Protein AF-A0A1Y4D0U3-F1 (afdb_monomer_lite)

Secondary structure (DSSP, 8-state):
-PPP---TT--GGGS-HHHHHHHHHHHHHHS-HHHHHHTT-HHHHHHHHHHHHHHHHHHHHHHT-TTHHHHHHHHHHHHHHHHHHHHHHHHHTT-SSHHHHHHHHHHHHHHGGGTTGGGS-HHHHHHHHHHHHHHHTSHHHHHHHHHHT-HHHHHHHHHHHHHHHHHHHHHHHHHHHHHHS--HHHHHHHHHHHHHHHHHHHHHHHHHIIIII--HHHHHHHHHHHHHHHHHHHHHHHHHHHTTSSPPPP--S------SSS-----EEEEEEESSS--SS-TTEE-TT-EEEEEEESS-----TTSSS--EEEEEETT-PEEEPPGGGEE---SSEEEEEPPTTPPSEEEEEEEEE-GGGS-EEEE-SSPEEE-

Radius of gyration: 40.77 Å; chains: 1; bounding box: 91×60×102 Å

Foldseek 3Di:
DDQQAAPLVDDCVLPDLVLLLVLLVLLDVLCDLVNCVVVVNSVLSVQLVVLSVLSVVQSVVVVPPPCVVVLVVLLVQLVVLLVVLLVLLVVQCVDPDPLSNVLSVVLVVLCVVLVCLSVDPLVSSLVSLVVSLVVCPPPVNVSSCVSSVCPVSSVSSVVSSVVSVVVVVVVVVVVVVVVPGDHNVRSSVVSSVSVSVVRVVLRVVLVCCVPPVVDPVSNVSSVVSSVSSNVSSVVSVVVCCVVVSDPDPDDPPDDDDDDPDPPQWPKAWDAKAFPPPTDPVARLADEAQTKMKIFIDGQDWQADLVRPFGFWKWKAFPVGDIDTADSVQWADIHRTITIGTHHNPDDFAWIKIKTWGCGVNDTDIYTHPDIRTYD

Sequence (375 aa):
MVVEEINEGFGFSNARNGEHYDVNQAFLDIITKEFTDELGIGFLRNNYAAMFDVERACHLRSRSYDETPDVLAQDKKRDNAFLLISQTINAGQYSSNESKRNAALRLIRVLKPYKNAPRLSLMNNSSAISKFLQEMEEEQNAADLETLGLTTDLTELKEANEAFIQIYRARSNVEYSQYRSENMKSIRPKVDAAFRTLAKTINALYRVNFFIERDAEKEARMKEIIEDVNAKIYKLQKTLVQAGIISSPAKDDDSSASNTGEEEIQPQITRVFQVEGGDAENPNHIKRGALTQIDWLGEFTLVDKTGENPGDIILQNDQGYDEKISAEAISQRDENGCQFTMVNDLTEGNYTLRIETYDGGNPLVVQYLEPIYLD

pLDDT: mean 82.37, std 15.08, range [26.02, 95.38]

Structure (mmCIF, N/CA/C/O backbone):
data_AF-A0A1Y4D0U3-F1
#
_entry.id   AF-A0A1Y4D0U3-F1
#
loop_
_atom_site.group_PDB
_atom_site.id
_atom_site.type_symbol
_atom_site.label_atom_id
_atom_site.label_alt_id
_atom_site.label_comp_id
_atom_site.label_asym_id
_atom_site.label_entity_id
_atom_site.label_seq_id
_atom_site.pdbx_PDB_ins_code
_atom_site.Cartn_x
_atom_site.Cartn_y
_atom_site.Cartn_z
_atom_site.occupancy
_atom_site.B_iso_or_equiv
_atom_site.auth_seq_id
_atom_site.auth_comp_id
_atom_site.auth_asym_id
_atom_site.auth_atom_id
_atom_site.pdbx_PDB_model_num
ATOM 1 N N . MET A 1 1 ? 26.888 0.771 -28.848 1.00 45.38 1 MET A N 1
ATOM 2 C CA . MET A 1 1 ? 25.459 0.393 -28.804 1.00 45.38 1 MET A CA 1
ATOM 3 C C . MET A 1 1 ? 25.057 0.215 -27.356 1.00 45.38 1 MET A C 1
ATOM 5 O O . MET A 1 1 ? 25.582 -0.681 -26.703 1.00 45.38 1 MET A O 1
ATOM 9 N N . VAL A 1 2 ? 24.210 1.107 -26.849 1.00 52.88 2 VAL A N 1
ATOM 10 C CA . VAL A 1 2 ? 23.633 1.015 -25.502 1.00 52.88 2 VAL A CA 1
ATOM 11 C C . VAL A 1 2 ? 22.324 0.240 -25.629 1.00 52.88 2 VAL A C 1
ATOM 13 O O . VAL A 1 2 ? 21.515 0.561 -26.492 1.00 52.88 2 VAL A O 1
ATOM 16 N N . VAL A 1 3 ? 22.157 -0.812 -24.827 1.00 70.38 3 VAL A N 1
ATOM 17 C CA . VAL A 1 3 ? 20.910 -1.584 -24.756 1.00 70.38 3 VAL A CA 1
ATOM 18 C C . VAL A 1 3 ? 20.072 -0.965 -23.650 1.00 70.38 3 VAL A C 1
ATOM 20 O O . VAL A 1 3 ? 20.538 -0.852 -22.518 1.00 70.38 3 VAL A O 1
ATOM 23 N N . GLU A 1 4 ? 18.870 -0.527 -23.992 1.00 80.38 4 GLU A N 1
ATOM 24 C CA . GLU A 1 4 ? 17.933 0.048 -23.034 1.00 80.38 4 GLU A CA 1
ATOM 25 C C . GLU A 1 4 ? 17.328 -1.057 -22.159 1.00 80.38 4 GLU A C 1
ATOM 27 O O . GLU A 1 4 ? 16.899 -2.092 -22.663 1.00 80.38 4 GLU A O 1
ATOM 32 N N . GLU A 1 5 ? 17.347 -0.880 -20.839 1.00 87.88 5 GLU A N 1
ATOM 33 C CA . GLU A 1 5 ? 16.967 -1.912 -19.866 1.00 87.88 5 GLU A CA 1
ATOM 34 C C . GLU A 1 5 ? 16.065 -1.328 -18.781 1.00 87.88 5 GLU A C 1
ATOM 36 O O . GLU A 1 5 ? 16.167 -0.150 -18.432 1.00 87.88 5 GLU A O 1
ATOM 41 N N . ILE A 1 6 ? 15.204 -2.165 -18.198 1.00 90.44 6 ILE A N 1
ATOM 42 C CA . ILE A 1 6 ? 14.431 -1.793 -17.013 1.00 90.44 6 ILE A CA 1
ATOM 43 C C . ILE A 1 6 ? 15.409 -1.489 -15.882 1.00 90.44 6 ILE A C 1
ATOM 45 O O . ILE A 1 6 ? 16.262 -2.320 -15.554 1.00 90.44 6 ILE A O 1
ATOM 49 N N . ASN A 1 7 ? 15.228 -0.344 -15.224 1.00 85.25 7 ASN A N 1
ATOM 50 C CA . ASN A 1 7 ? 15.974 0.046 -14.033 1.00 85.25 7 ASN A CA 1
ATOM 51 C C . ASN A 1 7 ? 15.561 -0.791 -12.806 1.00 85.25 7 ASN A C 1
ATOM 53 O O . ASN A 1 7 ? 14.925 -0.330 -11.857 1.00 85.25 7 ASN A O 1
ATOM 57 N N . GLU A 1 8 ? 15.965 -2.056 -12.808 1.00 81.88 8 GLU A N 1
ATOM 58 C CA . GLU A 1 8 ? 15.756 -3.019 -11.724 1.00 81.88 8 GLU A CA 1
ATOM 59 C C . GLU A 1 8 ? 16.507 -2.658 -10.426 1.00 81.88 8 GLU A C 1
ATOM 61 O O . GLU A 1 8 ? 16.199 -3.192 -9.355 1.00 81.88 8 GLU A O 1
ATOM 66 N N . GLY A 1 9 ? 17.498 -1.762 -10.516 1.00 74.31 9 GLY A N 1
ATOM 67 C CA . GLY A 1 9 ? 18.323 -1.300 -9.399 1.00 74.31 9 GLY A CA 1
ATOM 68 C C . GLY A 1 9 ? 17.631 -0.279 -8.495 1.00 74.31 9 GLY A C 1
ATOM 69 O O . GLY A 1 9 ? 18.121 -0.007 -7.397 1.00 74.31 9 GLY A O 1
ATOM 70 N N . PHE A 1 10 ? 16.485 0.265 -8.914 1.00 79.75 10 PHE A N 1
ATOM 71 C CA . PHE A 1 10 ? 15.767 1.259 -8.130 1.00 79.75 10 PHE A CA 1
ATOM 72 C C . PHE A 1 10 ? 15.293 0.705 -6.769 1.00 79.75 10 PHE A C 1
ATOM 74 O O . PHE A 1 10 ? 14.764 -0.406 -6.630 1.00 79.75 10 PHE A O 1
ATOM 81 N N . GLY A 1 11 ? 15.515 1.496 -5.717 1.00 76.44 11 GLY A N 1
ATOM 82 C CA . GLY A 1 11 ? 15.152 1.157 -4.345 1.00 76.44 11 GLY A CA 1
ATOM 83 C C . GLY A 1 11 ? 13.747 1.634 -3.977 1.00 76.44 11 GLY A C 1
ATOM 84 O O . GLY A 1 11 ? 13.577 2.767 -3.536 1.00 76.44 11 GLY A O 1
ATOM 85 N N . PHE A 1 12 ? 12.749 0.750 -4.053 1.00 85.06 12 PHE A N 1
ATOM 86 C CA . PHE A 1 12 ? 11.359 1.055 -3.674 1.00 85.06 12 PHE A CA 1
ATOM 87 C C . PHE A 1 12 ? 11.113 1.139 -2.154 1.00 85.06 12 PHE A C 1
ATOM 89 O O . PHE A 1 12 ? 10.029 1.531 -1.716 1.00 85.06 12 PHE A O 1
ATOM 96 N N . SER A 1 13 ? 12.113 0.826 -1.320 1.00 76.62 13 SER A N 1
ATOM 97 C CA . SER A 1 13 ? 11.995 0.827 0.148 1.00 76.62 13 SER A CA 1
ATOM 98 C C . SER A 1 13 ? 11.618 2.190 0.730 1.00 76.62 13 SER A C 1
ATOM 100 O O . SER A 1 13 ? 10.955 2.258 1.763 1.00 76.62 13 SER A O 1
ATOM 102 N N . ASN A 1 14 ? 12.023 3.267 0.057 1.00 75.50 14 ASN A N 1
ATOM 103 C CA . ASN A 1 14 ? 11.796 4.640 0.500 1.00 75.50 14 ASN A CA 1
ATOM 104 C C . ASN A 1 14 ? 10.404 5.164 0.117 1.00 75.50 14 ASN A C 1
ATOM 106 O O . ASN A 1 14 ? 9.936 6.132 0.709 1.00 75.50 14 ASN A O 1
ATOM 110 N N . ALA A 1 15 ? 9.716 4.516 -0.829 1.00 83.75 15 ALA A N 1
ATOM 111 C CA . ALA A 1 15 ? 8.374 4.918 -1.223 1.00 83.75 15 ALA A CA 1
ATOM 112 C C . ALA A 1 15 ? 7.389 4.807 -0.053 1.00 83.75 15 ALA A C 1
ATOM 114 O O . ALA A 1 15 ? 7.444 3.869 0.757 1.00 83.75 15 ALA A O 1
ATOM 115 N N . ARG A 1 16 ? 6.453 5.752 0.045 1.00 84.12 16 ARG A N 1
ATOM 116 C CA . ARG A 1 16 ? 5.329 5.639 0.980 1.00 84.12 16 ARG A CA 1
ATOM 117 C C . ARG A 1 16 ? 4.435 4.478 0.552 1.00 84.12 16 ARG A C 1
ATOM 119 O O . ARG A 1 16 ? 4.428 4.074 -0.604 1.00 84.12 16 ARG A O 1
ATOM 126 N N . ASN A 1 17 ? 3.631 3.953 1.476 1.00 84.31 17 ASN A N 1
ATOM 127 C CA . ASN A 1 17 ? 2.770 2.797 1.190 1.00 84.31 17 ASN A CA 1
ATOM 128 C C . ASN A 1 17 ? 1.798 3.029 0.019 1.00 84.31 17 ASN A C 1
ATOM 130 O O . ASN A 1 17 ? 1.488 2.076 -0.679 1.00 84.31 17 ASN A O 1
ATOM 134 N N . GLY A 1 18 ? 1.312 4.261 -0.180 1.00 83.50 18 GLY A N 1
ATOM 135 C CA . GLY A 1 18 ? 0.472 4.604 -1.336 1.00 83.50 18 GLY A CA 1
ATOM 136 C C . GLY A 1 18 ? 1.263 4.634 -2.642 1.00 83.50 18 GLY A C 1
ATOM 137 O O . GLY A 1 18 ? 0.891 3.970 -3.594 1.00 83.50 18 GLY A O 1
ATOM 138 N N . GLU A 1 19 ? 2.412 5.309 -2.652 1.00 86.06 19 GLU A N 1
ATOM 139 C CA . GLU A 1 19 ? 3.285 5.411 -3.832 1.00 86.06 19 GLU A CA 1
ATOM 140 C C . GLU A 1 19 ? 3.810 4.038 -4.284 1.00 86.06 19 GLU A C 1
ATOM 142 O O . GLU A 1 19 ? 3.877 3.752 -5.476 1.00 86.06 19 GLU A O 1
ATOM 147 N N . HIS A 1 20 ? 4.143 3.170 -3.324 1.00 90.88 20 HIS A N 1
ATOM 148 C CA . HIS A 1 20 ? 4.538 1.789 -3.585 1.00 90.88 20 HIS A CA 1
ATOM 149 C C . HIS A 1 20 ? 3.387 0.963 -4.174 1.00 90.88 20 HIS A C 1
ATOM 151 O O . HIS A 1 20 ? 3.588 0.196 -5.111 1.00 90.88 20 HIS A O 1
ATOM 157 N N . TYR A 1 21 ? 2.175 1.135 -3.648 1.00 89.75 21 TYR A N 1
ATOM 158 C CA . TYR A 1 21 ? 0.995 0.458 -4.170 1.00 89.75 21 TYR A CA 1
ATOM 159 C C . TYR A 1 21 ? 0.689 0.898 -5.612 1.00 89.75 21 TYR A C 1
ATOM 161 O O . TYR A 1 21 ? 0.541 0.057 -6.499 1.00 89.75 21 TYR A O 1
ATOM 169 N N . ASP A 1 22 ? 0.672 2.209 -5.861 1.00 88.75 22 ASP A N 1
ATOM 170 C CA . ASP A 1 22 ? 0.326 2.789 -7.161 1.00 88.75 22 ASP A CA 1
ATOM 171 C C . ASP A 1 22 ? 1.337 2.408 -8.254 1.00 88.75 22 ASP A C 1
ATOM 173 O O . ASP A 1 22 ? 0.945 2.078 -9.375 1.00 88.75 22 ASP A O 1
ATOM 177 N N . VAL A 1 23 ? 2.642 2.409 -7.943 1.00 92.88 23 VAL A N 1
ATOM 178 C CA . VAL A 1 23 ? 3.674 2.048 -8.930 1.00 92.88 23 VAL A CA 1
ATOM 179 C C . VAL A 1 23 ? 3.609 0.565 -9.309 1.00 92.88 23 VAL A C 1
ATOM 181 O O . VAL A 1 23 ? 3.713 0.230 -10.485 1.00 92.88 23 VAL A O 1
ATOM 184 N N . ASN A 1 24 ? 3.382 -0.326 -8.337 1.00 93.50 24 ASN A N 1
ATOM 185 C CA . ASN A 1 24 ? 3.312 -1.766 -8.586 1.00 93.50 24 ASN A CA 1
ATOM 186 C C . ASN A 1 24 ? 2.026 -2.152 -9.335 1.00 93.50 24 ASN A C 1
ATOM 188 O O . ASN A 1 24 ? 2.053 -3.042 -10.185 1.00 93.50 24 ASN A O 1
ATOM 192 N N . GLN A 1 25 ? 0.917 -1.445 -9.089 1.00 93.25 25 GLN A N 1
ATOM 193 C CA . GLN A 1 25 ? -0.284 -1.565 -9.918 1.00 93.25 25 GLN A CA 1
ATOM 194 C C . GLN A 1 25 ? 0.031 -1.191 -11.373 1.00 93.25 25 GLN A C 1
ATOM 196 O O . GLN A 1 25 ? -0.245 -1.980 -12.273 1.00 93.25 25 GLN A O 1
ATOM 201 N N . ALA A 1 26 ? 0.690 -0.048 -11.596 1.00 92.88 26 ALA A N 1
ATOM 202 C CA . ALA A 1 26 ? 1.060 0.391 -12.938 1.00 92.88 26 ALA A CA 1
ATOM 203 C C . ALA A 1 26 ? 1.992 -0.604 -13.655 1.00 92.88 26 ALA A C 1
ATOM 205 O O . ALA A 1 26 ? 1.811 -0.852 -14.843 1.00 92.88 26 ALA A O 1
ATOM 206 N N . PHE A 1 27 ? 2.953 -1.217 -12.954 1.00 95.19 27 PHE A N 1
ATOM 207 C CA . PHE A 1 27 ? 3.815 -2.247 -13.546 1.00 95.19 27 PHE A CA 1
ATOM 208 C C . PHE A 1 27 ? 3.038 -3.479 -14.013 1.00 95.19 27 PHE A C 1
ATOM 210 O O . PHE A 1 27 ? 3.340 -4.012 -15.076 1.00 95.19 27 PHE A O 1
ATOM 217 N N . LEU A 1 28 ? 2.044 -3.939 -13.249 1.00 93.50 28 LEU A N 1
ATOM 218 C CA . LEU A 1 28 ? 1.202 -5.070 -13.654 1.00 93.50 28 LEU A CA 1
ATOM 219 C C . LEU A 1 28 ? 0.270 -4.737 -14.822 1.00 93.50 28 LEU A C 1
ATOM 221 O O . LEU A 1 28 ? -0.098 -5.651 -15.565 1.00 93.50 28 LEU A O 1
ATOM 225 N N . ASP A 1 29 ? -0.109 -3.468 -14.967 1.00 93.25 29 ASP A N 1
ATOM 226 C CA . ASP A 1 29 ? -0.916 -2.990 -16.089 1.00 93.25 29 ASP A CA 1
ATOM 227 C C . ASP A 1 29 ? -0.081 -2.902 -17.380 1.00 93.25 29 ASP A C 1
ATOM 229 O O . ASP A 1 29 ? -0.573 -3.278 -18.441 1.00 93.25 29 ASP A O 1
ATOM 233 N N . ILE A 1 30 ? 1.189 -2.483 -17.284 1.00 94.94 30 ILE A N 1
ATOM 234 C CA . ILE A 1 30 ? 2.137 -2.431 -18.414 1.00 94.94 30 ILE A CA 1
ATOM 235 C C . ILE A 1 30 ? 2.601 -3.839 -18.813 1.00 94.94 30 ILE A C 1
ATOM 237 O O . ILE A 1 30 ? 2.524 -4.237 -19.973 1.00 94.94 30 ILE A O 1
ATOM 241 N N . ILE A 1 31 ? 3.083 -4.625 -17.846 1.00 93.88 31 ILE A N 1
ATOM 242 C CA . ILE A 1 31 ? 3.563 -5.987 -18.083 1.00 93.88 31 ILE A CA 1
ATOM 243 C C . ILE A 1 31 ? 2.341 -6.904 -18.093 1.00 93.88 31 ILE A C 1
ATOM 245 O O . ILE A 1 31 ? 1.951 -7.447 -17.059 1.00 93.88 31 ILE A O 1
ATOM 249 N N . THR A 1 32 ? 1.700 -7.056 -19.250 1.00 93.62 32 THR A N 1
ATOM 250 C CA . THR A 1 32 ? 0.465 -7.841 -19.413 1.00 93.62 32 THR A CA 1
ATOM 251 C C . THR A 1 32 ? 0.708 -9.352 -19.327 1.00 93.62 32 THR A C 1
ATOM 253 O O . THR A 1 32 ? 1.844 -9.823 -19.425 1.00 93.62 32 THR A O 1
ATOM 256 N N . LYS A 1 33 ? -0.355 -10.142 -19.097 1.00 90.50 33 LYS A N 1
ATOM 257 C CA . LYS A 1 33 ? -0.232 -11.613 -19.040 1.00 90.50 33 LYS A CA 1
ATOM 258 C C . LYS A 1 33 ? 0.177 -12.157 -20.397 1.00 90.50 33 LYS A C 1
ATOM 260 O O . LYS A 1 33 ? 1.125 -12.928 -20.480 1.00 90.50 33 LYS A O 1
ATOM 265 N N . GLU A 1 34 ? -0.493 -11.660 -21.426 1.00 91.75 34 GLU A N 1
ATOM 266 C CA . GLU A 1 34 ? -0.322 -12.005 -22.827 1.00 91.75 34 GLU A CA 1
ATOM 267 C C . GLU A 1 34 ? 1.144 -11.838 -23.240 1.00 91.75 34 GLU A C 1
ATOM 269 O O . GLU A 1 34 ? 1.761 -12.788 -23.710 1.00 91.75 34 GLU A O 1
ATOM 274 N N . PHE A 1 35 ? 1.745 -10.680 -22.942 1.00 92.81 35 PHE A N 1
ATOM 275 C CA . PHE A 1 35 ? 3.165 -10.436 -23.201 1.00 92.81 35 PHE A CA 1
ATOM 276 C C . PHE A 1 35 ? 4.078 -11.452 -22.502 1.00 92.81 35 PHE A C 1
ATOM 278 O O . PHE A 1 35 ? 4.985 -12.016 -23.112 1.00 92.81 35 PHE A O 1
ATOM 285 N N . THR A 1 36 ? 3.850 -11.713 -21.213 1.00 92.12 36 THR A N 1
ATOM 286 C CA . THR A 1 36 ? 4.716 -12.630 -20.459 1.00 92.12 36 THR A CA 1
ATOM 287 C C . THR A 1 36 ? 4.535 -14.094 -20.841 1.00 92.12 36 THR A C 1
ATOM 289 O O . THR A 1 36 ? 5.484 -14.870 -20.721 1.00 92.12 36 THR A O 1
ATOM 292 N N . ASP A 1 37 ? 3.348 -14.479 -21.305 1.00 91.00 37 ASP A N 1
ATOM 293 C CA . ASP A 1 37 ? 3.060 -15.828 -21.783 1.00 91.00 37 ASP A CA 1
ATOM 294 C C . ASP A 1 37 ? 3.744 -16.086 -23.132 1.00 91.00 37 ASP A C 1
ATOM 296 O O . ASP A 1 37 ? 4.348 -17.144 -23.309 1.00 91.00 37 ASP A O 1
ATOM 300 N N . GLU A 1 38 ? 3.751 -15.103 -24.037 1.00 90.56 38 GLU A N 1
ATOM 301 C CA . GLU A 1 38 ? 4.485 -15.177 -25.309 1.00 90.56 38 GLU A CA 1
ATOM 302 C C . GLU A 1 38 ? 5.997 -15.360 -25.116 1.00 90.56 38 GLU A C 1
ATOM 304 O O . GLU A 1 38 ? 6.644 -16.087 -25.868 1.00 90.56 38 GLU A O 1
ATOM 309 N N . LEU A 1 39 ? 6.555 -14.752 -24.069 1.00 89.44 39 LEU A N 1
ATOM 310 C CA . LEU A 1 39 ? 7.962 -14.891 -23.688 1.00 89.44 39 LEU A CA 1
ATOM 311 C C . LEU A 1 39 ? 8.258 -16.150 -22.853 1.00 89.44 39 LEU A C 1
ATOM 313 O O . LEU A 1 39 ? 9.407 -16.389 -22.480 1.00 89.44 39 LEU A O 1
ATOM 317 N N . GLY A 1 40 ? 7.240 -16.946 -22.508 1.00 90.12 40 GLY A N 1
ATOM 318 C CA . GLY A 1 40 ? 7.390 -18.147 -21.680 1.00 90.12 40 GLY A CA 1
ATOM 319 C C . GLY A 1 40 ? 7.690 -17.874 -20.198 1.00 90.12 40 GLY A C 1
ATOM 320 O O . GLY A 1 40 ? 8.119 -18.778 -19.479 1.00 90.12 40 GLY A O 1
ATOM 321 N N . ILE A 1 41 ? 7.457 -16.649 -19.715 1.00 93.25 41 ILE A N 1
ATOM 322 C CA . ILE A 1 41 ? 7.759 -16.200 -18.342 1.00 93.25 41 ILE A CA 1
ATOM 323 C C . ILE A 1 41 ? 6.513 -15.842 -17.520 1.00 93.25 41 ILE A C 1
ATOM 325 O O . ILE A 1 41 ? 6.631 -15.278 -16.430 1.00 93.25 41 ILE A O 1
ATOM 329 N N . GLY A 1 42 ? 5.313 -16.202 -17.984 1.00 84.31 42 GLY A N 1
ATOM 330 C CA . GLY A 1 42 ? 4.042 -15.895 -17.313 1.00 84.31 42 GLY A CA 1
ATOM 331 C C . GLY A 1 42 ? 3.968 -16.328 -15.843 1.00 84.31 42 GLY A C 1
ATOM 332 O O . GLY A 1 42 ? 3.342 -15.662 -15.015 1.00 84.31 42 GLY A O 1
ATOM 333 N N . PHE A 1 43 ? 4.681 -17.392 -15.458 1.00 84.31 43 PHE A N 1
ATOM 334 C CA . PHE A 1 43 ? 4.772 -17.827 -14.060 1.00 84.31 43 PHE A CA 1
ATOM 335 C C . PHE A 1 43 ? 5.413 -16.772 -13.136 1.00 84.31 43 PHE A C 1
ATOM 337 O O . PHE A 1 43 ? 4.987 -16.640 -11.987 1.00 84.31 43 PHE A O 1
ATOM 344 N N . LEU A 1 44 ? 6.386 -15.989 -13.624 1.00 88.19 44 LEU A N 1
ATOM 345 C CA . LEU A 1 44 ? 7.028 -14.918 -12.853 1.00 88.19 44 LEU A CA 1
ATOM 346 C C . LEU A 1 44 ? 6.055 -13.768 -12.601 1.00 88.19 44 LEU A C 1
ATOM 348 O O . LEU A 1 44 ? 5.936 -13.299 -11.468 1.00 88.19 44 LEU A O 1
ATOM 352 N N . ARG A 1 45 ? 5.301 -13.369 -13.631 1.00 92.88 45 ARG A N 1
ATOM 353 C CA . ARG A 1 45 ? 4.253 -12.351 -13.510 1.00 92.88 45 ARG A CA 1
ATOM 354 C C . ARG A 1 45 ? 3.148 -12.794 -12.558 1.00 92.88 45 ARG A C 1
ATOM 356 O O . ARG A 1 45 ? 2.710 -12.006 -11.728 1.00 92.88 45 ARG A O 1
ATOM 363 N N . ASN A 1 46 ? 2.708 -14.050 -12.647 1.00 84.81 46 ASN A N 1
ATOM 364 C CA . ASN A 1 46 ? 1.671 -14.588 -11.765 1.00 84.81 46 ASN A CA 1
ATOM 365 C C . ASN A 1 46 ? 2.123 -14.612 -10.300 1.00 84.81 46 ASN A C 1
ATOM 367 O O . ASN A 1 46 ? 1.349 -14.245 -9.419 1.00 84.81 46 ASN A O 1
ATOM 371 N N . ASN A 1 47 ? 3.379 -14.985 -10.037 1.00 85.88 47 ASN A N 1
ATOM 372 C CA . ASN A 1 47 ? 3.951 -14.910 -8.695 1.00 85.88 47 ASN A CA 1
ATOM 373 C C . ASN A 1 47 ? 4.008 -13.459 -8.183 1.00 85.88 47 ASN A C 1
ATOM 375 O O . ASN A 1 47 ? 3.585 -13.180 -7.063 1.00 85.88 47 ASN A O 1
ATOM 379 N N . TYR A 1 48 ? 4.475 -12.523 -9.014 1.00 92.75 48 TYR A N 1
ATOM 380 C CA . TYR A 1 48 ? 4.509 -11.100 -8.675 1.00 92.75 48 TYR A CA 1
ATOM 381 C C . TYR A 1 48 ? 3.110 -10.536 -8.375 1.00 92.75 48 TYR A C 1
ATOM 383 O O . TYR A 1 48 ? 2.909 -9.931 -7.322 1.00 92.75 48 TYR A O 1
ATOM 391 N N . ALA A 1 49 ? 2.125 -10.821 -9.230 1.00 88.62 49 ALA A N 1
ATOM 392 C CA . ALA A 1 49 ? 0.735 -10.420 -9.031 1.00 88.62 49 ALA A CA 1
ATOM 393 C C . ALA A 1 49 ? 0.148 -10.988 -7.729 1.00 88.62 49 ALA A C 1
ATOM 395 O O . ALA A 1 49 ? -0.471 -10.250 -6.970 1.00 88.62 49 ALA A O 1
ATOM 396 N N . ALA A 1 50 ? 0.412 -12.261 -7.414 1.00 81.81 50 ALA A N 1
ATOM 397 C CA . ALA A 1 50 ? -0.055 -12.878 -6.174 1.00 81.81 50 ALA A CA 1
ATOM 398 C C . ALA A 1 50 ? 0.517 -12.190 -4.922 1.00 81.81 50 ALA A C 1
ATOM 400 O O . ALA A 1 50 ? -0.204 -11.982 -3.947 1.00 81.81 50 ALA A O 1
ATOM 401 N N . MET A 1 51 ? 1.797 -11.802 -4.938 1.00 86.62 51 MET A N 1
ATOM 402 C CA . MET A 1 51 ? 2.398 -11.042 -3.834 1.00 86.62 51 MET A CA 1
ATOM 403 C C . MET A 1 51 ? 1.795 -9.635 -3.727 1.00 86.62 51 MET A C 1
ATOM 405 O O . MET A 1 51 ? 1.521 -9.165 -2.620 1.00 86.62 51 MET A O 1
ATOM 409 N N . PHE A 1 52 ? 1.545 -8.980 -4.862 1.00 91.38 52 PHE A N 1
ATOM 410 C CA . PHE A 1 52 ? 0.923 -7.659 -4.894 1.00 91.38 52 PHE A CA 1
ATOM 411 C C . PHE A 1 52 ? -0.546 -7.678 -4.440 1.00 91.38 52 PHE A C 1
ATOM 413 O O . PHE A 1 52 ? -0.997 -6.741 -3.787 1.00 91.38 52 PHE A O 1
ATOM 420 N N . ASP A 1 53 ? -1.295 -8.750 -4.698 1.00 85.06 53 ASP A N 1
ATOM 421 C CA . ASP A 1 53 ? -2.664 -8.911 -4.192 1.00 85.06 53 ASP A CA 1
ATOM 422 C C . ASP A 1 53 ? -2.702 -8.996 -2.659 1.00 85.06 53 ASP A C 1
ATOM 424 O O . ASP A 1 53 ? -3.586 -8.418 -2.016 1.00 85.06 53 ASP A O 1
ATOM 428 N N . VAL A 1 54 ? -1.704 -9.648 -2.052 1.00 82.75 54 VAL A N 1
ATOM 429 C CA . VAL A 1 54 ? -1.534 -9.638 -0.592 1.00 82.75 54 VAL A CA 1
ATOM 430 C C . VAL A 1 54 ? -1.210 -8.224 -0.104 1.00 82.75 54 VAL A C 1
ATOM 432 O O . VAL A 1 54 ? -1.820 -7.761 0.859 1.00 82.75 54 VAL A O 1
ATOM 435 N N . GLU A 1 55 ? -0.315 -7.500 -0.784 1.00 87.50 55 GLU A N 1
ATOM 436 C CA . GLU A 1 55 ? -0.019 -6.101 -0.453 1.00 87.50 55 GLU A CA 1
ATOM 437 C C . GLU A 1 55 ? -1.260 -5.206 -0.557 1.00 87.50 55 GLU A C 1
ATOM 439 O O . GLU A 1 55 ? -1.527 -4.424 0.354 1.00 87.50 55 GLU A O 1
ATOM 444 N N . ARG A 1 56 ? -2.062 -5.354 -1.614 1.00 85.19 56 ARG A N 1
ATOM 445 C CA . ARG A 1 56 ? -3.327 -4.636 -1.815 1.00 85.19 56 ARG A CA 1
ATOM 446 C C . ARG A 1 56 ? -4.275 -4.844 -0.643 1.00 85.19 56 ARG A C 1
ATOM 448 O O . ARG A 1 56 ? -4.828 -3.877 -0.118 1.00 85.19 56 ARG A O 1
ATOM 455 N N . ALA A 1 57 ? -4.438 -6.091 -0.203 1.00 80.00 57 ALA A N 1
ATOM 456 C CA . ALA A 1 57 ? -5.257 -6.408 0.960 1.00 80.00 57 ALA A CA 1
ATOM 457 C C . ALA A 1 57 ? -4.713 -5.730 2.232 1.00 80.00 57 ALA A C 1
ATOM 459 O O . ALA A 1 57 ? -5.485 -5.141 2.992 1.00 80.00 57 ALA A O 1
ATOM 460 N N . CYS A 1 58 ? -3.391 -5.738 2.442 1.00 80.06 58 CYS A N 1
ATOM 461 C CA . CYS A 1 58 ? -2.745 -5.034 3.555 1.00 80.06 58 CYS A CA 1
ATOM 462 C C . CYS A 1 58 ? -2.940 -3.506 3.477 1.00 80.06 58 CYS A C 1
ATOM 464 O O . CYS A 1 58 ? -3.216 -2.871 4.499 1.00 80.06 58 CYS A O 1
ATOM 466 N N . HIS A 1 59 ? -2.822 -2.917 2.284 1.00 80.56 59 HIS A N 1
ATOM 467 C CA . HIS A 1 59 ? -2.964 -1.483 2.045 1.00 80.56 59 HIS A CA 1
ATOM 468 C C . HIS A 1 59 ? -4.388 -1.006 2.360 1.00 80.56 59 HIS A C 1
ATOM 470 O O . HIS A 1 59 ? -4.567 -0.063 3.134 1.00 80.56 59 HIS A O 1
ATOM 476 N N . LEU A 1 60 ? -5.404 -1.710 1.849 1.00 71.88 60 LEU A N 1
ATOM 477 C CA . LEU A 1 60 ? -6.817 -1.404 2.096 1.00 71.88 60 LEU A CA 1
ATOM 478 C C . LEU A 1 60 ? -7.195 -1.585 3.572 1.00 71.88 60 LEU A C 1
ATOM 480 O O . LEU A 1 60 ? -7.894 -0.745 4.136 1.00 71.88 60 LEU A O 1
ATOM 484 N N . ARG A 1 61 ? -6.663 -2.622 4.230 1.00 66.00 61 ARG A N 1
ATOM 485 C CA . ARG A 1 61 ? -6.880 -2.871 5.664 1.00 66.00 61 ARG A CA 1
ATOM 486 C C . ARG A 1 61 ? -6.341 -1.754 6.562 1.00 66.00 61 ARG A C 1
ATOM 488 O O . ARG A 1 61 ? -6.912 -1.490 7.615 1.00 66.00 61 ARG A O 1
ATOM 495 N N . SER A 1 62 ? -5.252 -1.092 6.163 1.00 58.97 62 SER A N 1
ATOM 496 C CA . SER A 1 62 ? -4.698 0.048 6.909 1.00 58.97 62 SER A CA 1
ATOM 497 C C . SER A 1 62 ? -5.602 1.286 6.870 1.00 58.97 62 SER A C 1
ATOM 499 O O . SER A 1 62 ? -5.581 2.081 7.805 1.00 58.97 62 SER A O 1
ATOM 501 N N . ARG A 1 63 ? -6.436 1.421 5.827 1.00 52.94 63 ARG A N 1
ATOM 502 C CA . ARG A 1 63 ? -7.400 2.522 5.679 1.00 52.94 63 ARG A CA 1
ATOM 503 C C . ARG A 1 63 ? -8.704 2.300 6.447 1.00 52.94 63 ARG A C 1
ATOM 505 O O . ARG A 1 63 ? -9.372 3.272 6.763 1.00 52.94 63 ARG A O 1
ATOM 512 N N . SER A 1 64 ? -9.064 1.057 6.770 1.00 47.94 64 SER A N 1
ATOM 513 C CA . SER A 1 64 ? -10.300 0.730 7.499 1.00 47.94 64 SER A CA 1
ATOM 514 C C . SER A 1 64 ? -10.159 0.766 9.029 1.00 47.94 64 SER A C 1
ATOM 516 O O . SER A 1 64 ? -11.089 0.392 9.729 1.00 47.94 64 SER A O 1
ATOM 518 N N . TYR A 1 65 ? -9.011 1.181 9.578 1.00 50.66 65 TYR A N 1
ATOM 519 C CA . TYR A 1 65 ? -8.764 1.156 11.031 1.00 50.66 65 TYR A CA 1
ATOM 520 C C . TYR A 1 65 ? -9.407 2.331 11.806 1.00 50.66 65 TYR A C 1
ATOM 522 O O . TYR A 1 65 ? -9.220 2.463 13.017 1.00 50.66 65 TYR A O 1
ATOM 530 N N . ASP A 1 66 ? -10.230 3.142 11.137 1.00 47.59 66 ASP A N 1
ATOM 531 C CA . ASP A 1 66 ? -11.022 4.227 11.732 1.00 47.59 66 ASP A CA 1
ATOM 532 C C . ASP A 1 66 ? -12.314 3.740 12.435 1.00 47.59 66 ASP A C 1
ATOM 534 O O . ASP A 1 66 ? -13.236 4.518 12.641 1.00 47.59 66 ASP A O 1
ATOM 538 N N . GLU A 1 67 ? -12.390 2.478 12.879 1.00 51.94 67 GLU A N 1
ATOM 539 C CA . GLU A 1 67 ? -13.514 1.928 13.677 1.00 51.94 67 GLU A CA 1
ATOM 540 C C . GLU A 1 67 ? -13.375 2.178 15.201 1.00 51.94 67 GLU A C 1
ATOM 542 O O . GLU A 1 67 ? -14.173 1.718 16.021 1.00 51.94 67 GLU A O 1
ATOM 547 N N . THR A 1 68 ? -12.362 2.943 15.624 1.00 59.06 68 THR A N 1
ATOM 548 C CA . THR A 1 68 ? -12.204 3.375 17.030 1.00 59.06 68 THR A CA 1
ATOM 549 C C . THR A 1 68 ? -13.399 4.191 17.579 1.00 59.06 68 THR A C 1
ATOM 551 O O . THR A 1 68 ? -13.725 4.016 18.759 1.00 59.06 68 THR A O 1
ATOM 554 N N . PRO A 1 69 ? -14.095 5.042 16.791 1.00 62.91 69 PRO A N 1
ATOM 555 C CA . PRO A 1 69 ? -15.269 5.782 17.255 1.00 62.91 69 PRO A CA 1
ATOM 556 C C . PRO A 1 69 ? -16.448 4.878 17.635 1.00 62.91 69 PRO A C 1
ATOM 558 O O . PRO A 1 69 ? -17.131 5.169 18.616 1.00 62.91 69 PRO A O 1
ATOM 561 N N . ASP A 1 70 ? -16.661 3.769 16.922 1.00 71.88 70 ASP A N 1
ATOM 562 C CA . ASP A 1 70 ? -17.858 2.934 17.086 1.00 71.88 70 ASP A CA 1
ATOM 563 C C . ASP A 1 70 ? -17.839 2.143 18.397 1.00 71.88 70 ASP A C 1
ATOM 565 O O . ASP A 1 70 ? -18.849 2.061 19.101 1.00 71.88 70 ASP A O 1
ATOM 569 N N . VAL A 1 71 ? -16.668 1.632 18.795 1.00 77.12 71 VAL A N 1
ATOM 570 C CA . VAL A 1 71 ? -16.488 0.958 20.094 1.00 77.12 71 VAL A CA 1
ATOM 571 C C . VAL A 1 71 ? -16.749 1.927 21.248 1.00 77.12 71 VAL A C 1
ATOM 573 O O . VAL A 1 71 ? -17.430 1.571 22.209 1.00 77.12 71 VAL A O 1
ATOM 576 N N . LEU A 1 72 ? -16.229 3.155 21.151 1.00 80.69 72 LEU A N 1
ATOM 577 C CA . LEU A 1 72 ? -16.408 4.186 22.176 1.00 80.69 72 LEU A CA 1
ATOM 578 C C . LEU A 1 72 ? -17.856 4.691 22.232 1.00 80.69 72 LEU A C 1
ATOM 580 O O . LEU A 1 72 ? -18.377 4.952 23.316 1.00 80.69 72 LEU A O 1
ATOM 584 N N . ALA A 1 73 ? -18.526 4.806 21.084 1.00 84.81 73 ALA A N 1
ATOM 585 C CA . ALA A 1 73 ? -19.934 5.178 21.021 1.00 84.81 73 ALA A CA 1
ATOM 586 C C . ALA A 1 73 ? -20.813 4.127 21.713 1.00 84.81 73 ALA A C 1
ATOM 588 O O . ALA A 1 73 ? -21.701 4.482 22.494 1.00 84.81 73 ALA A O 1
ATOM 589 N N . GLN A 1 74 ? -20.529 2.842 21.485 1.00 83.69 74 GLN A N 1
ATOM 590 C CA . GLN A 1 74 ? -21.311 1.760 22.072 1.00 83.69 74 GLN A CA 1
ATOM 591 C C . GLN A 1 74 ? -21.013 1.518 23.552 1.00 83.69 74 GLN A C 1
ATOM 593 O O . GLN A 1 74 ? -21.933 1.239 24.322 1.00 83.69 74 GLN A O 1
ATOM 598 N N . ASP A 1 75 ? -19.768 1.732 23.975 1.00 86.81 75 ASP A N 1
ATOM 599 C CA . ASP A 1 75 ? -19.400 1.814 25.390 1.00 86.81 75 ASP A CA 1
ATOM 600 C C . ASP A 1 75 ? -20.190 2.920 26.104 1.00 86.81 75 ASP A C 1
ATOM 602 O O . ASP A 1 75 ? -20.861 2.675 27.106 1.00 86.81 75 ASP A O 1
ATOM 606 N N . LYS A 1 76 ? -20.227 4.121 25.514 1.00 89.31 76 LYS A N 1
ATOM 607 C CA . LYS A 1 76 ? -20.980 5.257 26.055 1.00 89.31 76 LYS A CA 1
ATOM 608 C C . LYS A 1 76 ? -22.483 4.983 26.128 1.00 89.31 76 LYS A C 1
ATOM 610 O O . LYS A 1 76 ? -23.121 5.364 27.109 1.00 89.31 76 LYS A O 1
ATOM 615 N N . LYS A 1 77 ? -23.068 4.336 25.112 1.00 89.94 77 LYS A N 1
ATOM 616 C CA . LYS A 1 77 ? -24.490 3.953 25.116 1.00 89.94 77 LYS A CA 1
ATOM 617 C C . LYS A 1 77 ? -24.797 3.011 26.282 1.00 89.94 77 LYS A C 1
ATOM 619 O O . LYS A 1 77 ? -25.756 3.244 27.016 1.00 89.94 77 LYS A O 1
ATOM 624 N N . ARG A 1 78 ? -23.954 1.998 26.485 1.00 92.94 78 ARG A N 1
ATOM 625 C CA . ARG A 1 78 ? -24.069 1.056 27.601 1.00 92.94 78 ARG A CA 1
ATOM 626 C C . ARG A 1 78 ? -23.932 1.749 28.957 1.00 92.94 78 ARG A C 1
ATOM 628 O O . ARG A 1 78 ? -24.764 1.533 29.836 1.00 92.94 78 ARG A O 1
ATOM 635 N N . ASP A 1 79 ? -22.913 2.583 29.126 1.00 91.88 79 ASP A N 1
ATOM 636 C CA . ASP A 1 79 ? -22.668 3.281 30.389 1.00 91.88 79 ASP A CA 1
ATOM 637 C C . ASP A 1 79 ? -23.822 4.220 30.747 1.00 91.88 79 ASP A C 1
ATOM 639 O O . ASP A 1 79 ? -24.243 4.268 31.902 1.00 91.88 79 ASP A O 1
ATOM 643 N N . ASN A 1 80 ? -24.395 4.908 29.756 1.00 92.38 80 ASN A N 1
ATOM 644 C CA . ASN A 1 80 ? -25.579 5.740 29.949 1.00 92.38 80 ASN A CA 1
ATOM 645 C C . ASN A 1 80 ? -26.802 4.919 30.386 1.00 92.38 80 ASN A C 1
ATOM 647 O O . ASN A 1 80 ? -27.497 5.335 31.312 1.00 92.38 80 ASN A O 1
ATOM 651 N N . ALA A 1 81 ? -27.042 3.754 29.775 1.00 92.94 81 ALA A N 1
ATOM 652 C CA . ALA A 1 81 ? -28.141 2.867 30.163 1.00 92.94 81 ALA A CA 1
ATOM 653 C C . ALA A 1 81 ? -27.973 2.354 31.607 1.00 92.94 81 ALA A C 1
ATOM 655 O O . ALA A 1 81 ? -28.903 2.410 32.413 1.00 92.94 81 ALA A O 1
ATOM 656 N N . PHE A 1 82 ? -26.757 1.946 31.986 1.00 94.62 82 PHE A N 1
ATOM 657 C CA . PHE A 1 82 ? -26.467 1.526 33.359 1.00 94.62 82 PHE A CA 1
ATOM 658 C C . PHE A 1 82 ? -26.616 2.677 34.366 1.00 94.62 82 PHE A C 1
ATOM 660 O O . PHE A 1 82 ? -27.137 2.488 35.472 1.00 94.62 82 PHE A O 1
ATOM 667 N N . LEU A 1 83 ? -26.177 3.885 33.996 1.00 93.81 83 LEU A N 1
ATOM 668 C CA . LEU A 1 83 ? -26.323 5.083 34.821 1.00 93.81 83 LEU A CA 1
ATOM 669 C C . LEU A 1 83 ? -27.790 5.458 35.029 1.00 93.81 83 LEU A C 1
ATOM 671 O O . LEU A 1 83 ? -28.144 5.803 36.156 1.00 93.81 83 LEU A O 1
ATOM 675 N N . LEU A 1 84 ? -28.631 5.356 33.997 1.00 93.75 84 LEU A N 1
ATOM 676 C CA . LEU A 1 84 ? -30.070 5.602 34.094 1.00 93.75 84 LEU A CA 1
ATOM 677 C C . LEU A 1 84 ? -30.708 4.681 35.140 1.00 93.75 84 LEU A C 1
ATOM 679 O O . LEU A 1 84 ? -31.268 5.168 36.122 1.00 93.75 84 LEU A O 1
ATOM 683 N N . ILE A 1 85 ? -30.529 3.364 34.997 1.00 93.75 85 ILE A N 1
ATOM 684 C CA . ILE A 1 85 ? -31.060 2.366 35.942 1.00 93.75 85 ILE A CA 1
ATOM 685 C C . ILE A 1 85 ? -30.552 2.642 37.359 1.00 93.75 85 ILE A C 1
ATOM 687 O O . ILE A 1 85 ? -31.323 2.682 38.323 1.00 93.75 85 ILE A O 1
ATOM 691 N N . SER A 1 86 ? -29.247 2.891 37.490 1.00 93.56 86 SER A N 1
ATOM 692 C CA . SER A 1 86 ? -28.626 3.190 38.777 1.00 93.56 86 SER A CA 1
ATOM 693 C C . SER A 1 86 ? -29.250 4.418 39.437 1.00 93.56 86 SER A C 1
ATOM 695 O O . SER A 1 86 ? -29.537 4.402 40.636 1.00 93.56 86 SER A O 1
ATOM 697 N N . GLN A 1 87 ? -29.454 5.498 38.685 1.00 94.06 87 GLN A N 1
ATOM 698 C CA . GLN A 1 87 ? -30.035 6.733 39.203 1.00 94.06 87 GLN A CA 1
ATOM 699 C C . GLN A 1 87 ? -31.508 6.559 39.568 1.00 94.06 87 GLN A C 1
ATOM 701 O O . GLN A 1 87 ? -31.907 7.024 40.634 1.00 94.06 87 GLN A O 1
ATOM 706 N N . THR A 1 88 ? -32.285 5.830 38.768 1.00 93.56 88 THR A N 1
ATOM 707 C CA . THR A 1 88 ? -33.694 5.534 39.054 1.00 93.56 88 THR A CA 1
ATOM 708 C C . THR A 1 88 ? -33.855 4.748 40.356 1.00 93.56 88 THR A C 1
ATOM 710 O O . THR A 1 88 ? -34.656 5.132 41.210 1.00 93.56 88 THR A O 1
ATOM 713 N N . ILE A 1 89 ? -33.038 3.711 40.582 1.00 93.62 89 ILE A N 1
ATOM 714 C CA . ILE A 1 89 ? -33.036 2.958 41.850 1.00 93.62 89 ILE A CA 1
ATOM 715 C C . ILE A 1 89 ? -32.630 3.870 43.018 1.00 93.62 89 ILE A C 1
ATOM 717 O O . ILE A 1 89 ? -33.261 3.852 44.076 1.00 93.62 89 ILE A O 1
ATOM 721 N N . ASN A 1 90 ? -31.601 4.707 42.839 1.00 93.75 90 ASN A N 1
ATOM 722 C CA . ASN A 1 90 ? -31.161 5.622 43.893 1.00 93.75 90 ASN A CA 1
ATOM 723 C C . ASN A 1 90 ? -32.241 6.653 44.255 1.00 93.75 90 ASN A C 1
ATOM 725 O O . ASN A 1 90 ? -32.503 6.857 45.439 1.00 93.75 90 ASN A O 1
ATOM 729 N N . ALA A 1 91 ? -32.890 7.258 43.260 1.00 93.62 91 ALA A N 1
ATOM 730 C CA . ALA A 1 91 ? -33.971 8.221 43.448 1.00 93.62 91 ALA A CA 1
ATOM 731 C C . ALA A 1 91 ? -35.217 7.577 44.077 1.00 93.62 91 ALA A C 1
ATOM 733 O O . ALA A 1 91 ? -35.863 8.184 44.933 1.00 93.62 91 ALA A O 1
ATOM 734 N N . GLY A 1 92 ? -35.524 6.327 43.714 1.00 92.25 92 GLY A N 1
ATOM 735 C CA . GLY A 1 92 ? -36.663 5.573 44.238 1.00 92.25 92 GLY A CA 1
ATOM 736 C C . GLY A 1 92 ? -36.667 5.428 45.763 1.00 92.25 92 GLY A C 1
ATOM 737 O O . GLY A 1 92 ? -37.738 5.441 46.368 1.00 92.25 92 GLY A O 1
ATOM 738 N N . GLN A 1 93 ? -35.494 5.400 46.410 1.00 93.19 93 GLN A N 1
ATOM 739 C CA . GLN A 1 93 ? -35.366 5.343 47.877 1.00 93.19 93 GLN A CA 1
ATOM 740 C C . GLN A 1 93 ? -35.984 6.555 48.594 1.00 93.19 93 GLN A C 1
ATOM 742 O O . GLN A 1 93 ? -36.338 6.462 49.768 1.00 93.19 93 GLN A O 1
ATOM 747 N N . TYR A 1 94 ? -36.137 7.678 47.892 1.00 92.94 94 TYR A N 1
ATOM 748 C CA . TYR A 1 94 ? -36.714 8.914 48.421 1.00 92.94 94 TYR A CA 1
ATOM 749 C C . TYR A 1 94 ? -38.148 9.154 47.930 1.00 92.94 94 TYR A C 1
ATOM 751 O O . TYR A 1 94 ? -38.706 10.228 48.152 1.00 92.94 94 TYR A O 1
ATOM 759 N N . SER A 1 95 ? -38.762 8.172 47.258 1.00 90.88 95 SER A N 1
ATOM 760 C CA . SER A 1 95 ? -40.131 8.297 46.761 1.00 90.88 95 SER A CA 1
ATOM 761 C C . SER A 1 95 ? -41.137 8.444 47.910 1.00 90.88 95 SER A C 1
ATOM 763 O O . SER A 1 95 ? -41.062 7.754 48.933 1.00 90.88 95 SER A O 1
ATOM 765 N N . SER A 1 96 ? -42.126 9.321 47.720 1.00 90.94 96 SER A N 1
ATOM 766 C CA . SER A 1 96 ? -43.284 9.447 48.612 1.00 90.94 96 SER A CA 1
ATOM 767 C C . SER A 1 96 ? -44.230 8.244 48.521 1.00 90.94 96 SER A C 1
ATOM 769 O O . SER A 1 96 ? -44.995 7.999 49.450 1.00 90.94 96 SER A O 1
ATOM 771 N N . ASN A 1 97 ? -44.157 7.465 47.434 1.00 93.00 97 ASN A N 1
ATOM 772 C CA . ASN A 1 97 ? -44.898 6.219 47.271 1.00 93.00 97 ASN A CA 1
ATOM 773 C C . ASN A 1 97 ? -44.167 5.073 47.993 1.00 93.00 97 ASN A C 1
ATOM 775 O O . ASN A 1 97 ? -43.045 4.715 47.628 1.00 93.00 97 ASN A O 1
ATOM 779 N N . GLU A 1 98 ? -44.813 4.481 49.000 1.00 92.12 98 GLU A N 1
ATOM 780 C CA . GLU A 1 98 ? -44.203 3.442 49.838 1.00 92.12 98 GLU A CA 1
ATOM 781 C C . GLU A 1 98 ? -43.819 2.180 49.063 1.00 92.12 98 GLU A C 1
ATOM 783 O O . GLU A 1 98 ? -42.755 1.614 49.317 1.00 92.12 98 GLU A O 1
ATOM 788 N N . SER A 1 99 ? -44.630 1.764 48.086 1.00 91.31 99 SER A N 1
ATOM 789 C CA . SER A 1 99 ? -44.336 0.601 47.243 1.00 91.31 99 SER A CA 1
ATOM 790 C C . SER A 1 99 ? -43.071 0.830 46.421 1.00 91.31 99 SER A C 1
ATOM 792 O O . SER A 1 99 ? -42.171 -0.009 46.435 1.00 91.31 99 SER A O 1
ATOM 794 N N . LYS A 1 100 ? -42.945 2.007 45.788 1.00 89.88 100 LYS A N 1
ATOM 795 C CA . LYS A 1 100 ? -41.740 2.382 45.026 1.00 89.88 100 LYS A CA 1
ATOM 796 C C . LYS A 1 100 ? -40.508 2.492 45.919 1.00 89.88 100 LYS A C 1
ATOM 798 O O . LYS A 1 100 ? -39.439 2.007 45.554 1.00 89.88 100 LYS A O 1
ATOM 803 N N . ARG A 1 101 ? -40.658 3.071 47.112 1.00 94.00 101 ARG A N 1
ATOM 804 C CA . ARG A 1 101 ? -39.569 3.191 48.088 1.00 94.00 101 ARG A CA 1
ATOM 805 C C . ARG A 1 101 ? -39.059 1.828 48.551 1.00 94.00 101 ARG A C 1
ATOM 807 O O . ARG A 1 101 ? -37.853 1.598 48.562 1.00 94.00 101 ARG A O 1
ATOM 814 N N . ASN A 1 102 ? -39.962 0.914 48.900 1.00 91.81 102 ASN A N 1
ATOM 815 C CA . ASN A 1 102 ? -39.597 -0.422 49.369 1.00 91.81 102 ASN A CA 1
ATOM 816 C C . ASN A 1 102 ? -38.966 -1.278 48.260 1.00 91.81 102 ASN A C 1
ATOM 818 O O . ASN A 1 102 ? -37.986 -1.970 48.534 1.00 91.81 102 ASN A O 1
ATOM 822 N N . ALA A 1 103 ? -39.469 -1.185 47.024 1.00 92.44 103 ALA A N 1
ATOM 823 C CA . ALA A 1 103 ? -38.860 -1.824 45.856 1.00 92.44 103 ALA A CA 1
ATOM 824 C C . ALA A 1 103 ? -37.424 -1.316 45.622 1.00 92.44 103 ALA A C 1
ATOM 826 O O . ALA A 1 103 ? -36.483 -2.103 45.521 1.00 92.44 103 ALA A O 1
ATOM 827 N N . ALA A 1 104 ? -37.212 0.004 45.660 1.00 92.38 104 ALA A N 1
ATOM 828 C CA . ALA A 1 104 ? -35.883 0.600 45.513 1.00 92.38 104 ALA A CA 1
ATOM 829 C C . ALA A 1 104 ? -34.902 0.185 46.627 1.00 92.38 104 ALA A C 1
ATOM 831 O O . ALA A 1 104 ? -33.736 -0.094 46.350 1.00 92.38 104 ALA A O 1
ATOM 832 N N . LEU A 1 105 ? -35.362 0.088 47.881 1.00 92.62 105 LEU A N 1
ATOM 833 C CA . LEU A 1 105 ? -34.546 -0.373 49.016 1.00 92.62 105 LEU A CA 1
ATOM 834 C C . LEU A 1 105 ? -34.136 -1.852 48.920 1.00 92.62 105 LEU A C 1
ATOM 836 O O . LEU A 1 105 ? -33.141 -2.250 49.535 1.00 92.62 105 LEU A O 1
ATOM 840 N N . ARG A 1 106 ? -34.885 -2.677 48.178 1.00 93.44 106 ARG A N 1
ATOM 841 C CA . ARG A 1 106 ? -34.488 -4.055 47.862 1.00 93.44 106 ARG A CA 1
ATOM 842 C C . ARG A 1 106 ? -33.479 -4.073 46.717 1.00 93.44 106 ARG A C 1
ATOM 844 O O . ARG A 1 106 ? -32.367 -4.566 46.910 1.00 93.44 106 ARG A O 1
ATOM 851 N N . LEU A 1 107 ? -33.801 -3.425 45.598 1.00 92.50 107 LEU A N 1
ATOM 852 C CA . LEU A 1 107 ? -32.961 -3.402 44.394 1.00 92.50 107 LEU A CA 1
ATOM 853 C C . LEU A 1 107 ? -31.609 -2.698 44.592 1.00 92.50 107 LEU A C 1
ATOM 855 O O . LEU A 1 107 ? -30.617 -3.073 43.968 1.00 92.50 107 LEU A O 1
ATOM 859 N N . ILE A 1 108 ? -31.502 -1.729 45.510 1.00 93.38 108 ILE A N 1
ATOM 860 C CA . ILE A 1 108 ? -30.215 -1.079 45.817 1.00 93.38 108 ILE A CA 1
ATOM 861 C C . ILE A 1 108 ? -29.175 -2.071 46.361 1.00 93.38 108 ILE A C 1
ATOM 863 O O . ILE A 1 108 ? -27.975 -1.863 46.179 1.00 93.38 108 ILE A O 1
ATOM 867 N N . ARG A 1 109 ? -29.611 -3.161 47.013 1.00 91.94 109 ARG A N 1
ATOM 868 C CA . ARG A 1 109 ? -28.708 -4.203 47.530 1.00 91.94 109 ARG A CA 1
ATOM 869 C C . ARG A 1 109 ? -28.045 -4.965 46.388 1.00 91.94 109 ARG A C 1
ATOM 871 O O . ARG A 1 109 ? -26.845 -5.206 46.472 1.00 91.94 109 ARG A O 1
ATOM 878 N N . VAL A 1 110 ? -28.810 -5.238 45.332 1.00 91.56 110 VAL A N 1
ATOM 879 C CA . VAL A 1 110 ? -28.341 -5.856 44.085 1.00 91.56 110 VAL A CA 1
ATOM 880 C C . VAL A 1 110 ? -27.455 -4.885 43.300 1.00 91.56 110 VAL A C 1
ATOM 882 O O . VAL A 1 110 ? -26.423 -5.272 42.777 1.00 91.56 110 VAL A O 1
ATOM 885 N N . LEU A 1 111 ? -27.777 -3.585 43.277 1.00 92.31 111 LEU A N 1
ATOM 886 C CA . LEU A 1 111 ? -26.972 -2.584 42.559 1.00 92.31 111 LEU A CA 1
ATOM 887 C C . LEU A 1 111 ? -25.599 -2.309 43.207 1.00 92.31 111 LEU A C 1
ATOM 889 O O . LEU A 1 111 ? -24.628 -1.987 42.517 1.00 92.31 111 LEU A O 1
ATOM 893 N N . LYS A 1 112 ? -25.502 -2.381 44.540 1.00 91.81 112 LYS A N 1
ATOM 894 C CA . LYS A 1 112 ? -24.337 -1.911 45.313 1.00 91.81 112 LYS A CA 1
ATOM 895 C C . LYS A 1 112 ? -22.979 -2.482 44.855 1.00 91.81 112 LYS A C 1
ATOM 897 O O . LYS A 1 112 ? -22.042 -1.680 44.775 1.00 91.81 112 LYS A O 1
ATOM 902 N N . PRO A 1 113 ? -22.829 -3.784 44.533 1.00 91.62 113 PRO A N 1
ATOM 903 C CA . PRO A 1 113 ? -21.568 -4.347 44.038 1.00 91.62 113 PRO A CA 1
ATOM 904 C C . PRO A 1 113 ? -21.124 -3.768 42.685 1.00 91.62 113 PRO A C 1
ATOM 906 O O . PRO A 1 113 ? -19.929 -3.698 42.407 1.00 91.62 113 PRO A O 1
ATOM 909 N N . TYR A 1 114 ? -22.071 -3.298 41.869 1.00 92.75 114 TYR A N 1
ATOM 910 C CA . TYR A 1 114 ? -21.854 -2.894 40.477 1.00 92.75 114 TYR A CA 1
ATOM 911 C C . TYR A 1 114 ? -21.740 -1.380 40.276 1.00 92.75 114 TYR A C 1
ATOM 913 O O . TYR A 1 114 ? -21.499 -0.926 39.163 1.00 92.75 114 TYR A O 1
ATOM 921 N N . LYS A 1 115 ? -21.837 -0.570 41.340 1.00 86.88 115 LYS A N 1
ATOM 922 C CA . LYS A 1 115 ? -21.827 0.908 41.268 1.00 86.88 115 LYS A CA 1
ATOM 923 C C . LYS A 1 115 ? -20.640 1.503 40.491 1.00 86.88 115 LYS A C 1
ATOM 925 O O . LYS A 1 115 ? -20.742 2.602 39.956 1.00 86.88 115 LYS A O 1
ATOM 930 N N . ASN A 1 116 ? -19.511 0.797 40.451 1.00 88.00 116 ASN A N 1
ATOM 931 C CA . ASN A 1 116 ? -18.300 1.233 39.757 1.00 88.00 116 ASN A CA 1
ATOM 932 C C . ASN A 1 116 ? -18.098 0.570 38.382 1.00 88.00 116 ASN A C 1
ATOM 934 O O . ASN A 1 116 ? -17.029 0.758 37.810 1.00 88.00 116 ASN A O 1
ATOM 938 N N . ALA A 1 117 ? -19.073 -0.176 37.848 1.00 87.69 117 ALA A N 1
ATOM 939 C CA . ALA A 1 117 ? -18.937 -0.888 36.574 1.00 87.69 117 ALA A CA 1
ATOM 940 C C . ALA A 1 117 ? -18.467 0.015 35.408 1.00 87.69 117 ALA A C 1
ATOM 942 O O . ALA A 1 117 ? -17.462 -0.347 34.793 1.00 87.69 117 ALA A O 1
ATOM 943 N N . PRO A 1 118 ? -19.014 1.238 35.205 1.00 85.62 118 PRO A N 1
ATOM 944 C CA . PRO A 1 118 ? -18.552 2.158 34.152 1.00 85.62 118 PRO A CA 1
ATOM 945 C C . PRO A 1 118 ? -17.098 2.637 34.287 1.00 85.62 118 PRO A C 1
ATOM 947 O O . PRO A 1 118 ? -16.525 3.194 33.363 1.00 85.62 118 PRO A O 1
ATOM 950 N N . ARG A 1 119 ? -16.478 2.472 35.463 1.00 85.19 119 ARG A N 1
ATOM 951 C CA . ARG A 1 119 ? -15.083 2.881 35.713 1.00 85.19 119 ARG A CA 1
ATOM 952 C C . ARG A 1 119 ? -14.084 1.740 35.526 1.00 85.19 119 ARG A C 1
ATOM 954 O O . ARG A 1 119 ? -12.885 1.950 35.696 1.00 85.19 119 ARG A O 1
ATOM 961 N N . LEU A 1 120 ? -14.564 0.528 35.256 1.00 87.00 120 LEU A N 1
ATOM 962 C CA . LEU A 1 120 ? -13.717 -0.630 34.997 1.00 87.00 120 LEU A CA 1
ATOM 963 C C . LEU A 1 120 ? -13.197 -0.602 33.554 1.00 87.00 120 LEU A C 1
ATOM 965 O O . LEU A 1 120 ? -13.719 0.105 32.698 1.00 87.00 120 LEU A O 1
ATOM 969 N N . SER A 1 121 ? -12.179 -1.415 33.261 1.00 85.50 121 SER A N 1
ATOM 970 C CA . SER A 1 121 ? -11.775 -1.653 31.871 1.00 85.50 121 SER A CA 1
ATOM 971 C C . SER A 1 121 ? -12.940 -2.234 31.061 1.00 85.50 121 SER A C 1
ATOM 973 O O . SER A 1 121 ? -13.774 -2.953 31.605 1.00 85.50 121 SER A O 1
ATOM 975 N N . LEU A 1 122 ? -12.975 -1.975 29.751 1.00 85.44 122 LEU A N 1
ATOM 976 C CA . LEU A 1 122 ? -14.084 -2.332 28.852 1.00 85.44 122 LEU A CA 1
ATOM 977 C C . LEU A 1 122 ? -14.635 -3.763 29.036 1.00 85.44 122 LEU A C 1
ATOM 979 O O . LEU A 1 122 ? -15.848 -3.971 29.105 1.00 85.44 122 LEU A O 1
ATOM 983 N N . MET A 1 123 ? -13.752 -4.758 29.159 1.00 82.62 123 MET A N 1
ATOM 984 C CA . MET A 1 123 ? -14.143 -6.161 29.349 1.00 82.62 123 MET A CA 1
ATOM 985 C C . MET A 1 123 ? -14.638 -6.454 30.774 1.00 82.62 123 MET A C 1
ATOM 987 O O . MET A 1 123 ? -15.592 -7.212 30.967 1.00 82.62 123 MET A O 1
ATOM 991 N N . ASN A 1 124 ? -14.025 -5.825 31.778 1.00 85.38 124 ASN A N 1
ATOM 992 C CA . ASN A 1 124 ? -14.452 -5.950 33.169 1.00 85.38 124 ASN A CA 1
ATOM 993 C C . ASN A 1 124 ? -15.803 -5.256 33.398 1.00 85.38 124 ASN A C 1
ATOM 995 O O . ASN A 1 124 ? -16.632 -5.804 34.119 1.00 85.38 124 ASN A O 1
ATOM 999 N N . ASN A 1 125 ? -16.054 -4.117 32.741 1.00 89.56 125 ASN A N 1
ATOM 1000 C CA . ASN A 1 125 ? -17.356 -3.450 32.719 1.00 89.56 125 ASN A CA 1
ATOM 1001 C C . ASN A 1 125 ? -18.418 -4.376 32.102 1.00 89.56 125 ASN A C 1
ATOM 1003 O O . ASN A 1 125 ? -19.406 -4.697 32.754 1.00 89.56 125 ASN A O 1
ATOM 1007 N N . SER A 1 126 ? -18.147 -4.933 30.913 1.00 89.62 126 SER A N 1
ATOM 1008 C CA . SER A 1 126 ? -19.059 -5.887 30.249 1.00 89.62 126 SER A CA 1
ATOM 1009 C C . SER A 1 126 ? -19.401 -7.086 31.141 1.00 89.62 126 SER A C 1
ATOM 1011 O O . SER A 1 126 ? -20.554 -7.511 31.228 1.00 89.62 126 SER A O 1
ATOM 1013 N N . SER A 1 127 ? -18.399 -7.628 31.838 1.00 89.88 127 SER A N 1
ATOM 1014 C CA . SER A 1 127 ? -18.574 -8.758 32.756 1.00 89.88 127 SER A CA 1
ATOM 1015 C C . SER A 1 127 ? -19.384 -8.375 33.996 1.00 89.88 127 SER A C 1
ATOM 1017 O O . SER A 1 127 ? -20.234 -9.145 34.436 1.00 89.88 127 SER A O 1
ATOM 1019 N N . ALA A 1 128 ? -19.139 -7.187 34.553 1.00 92.06 128 ALA A N 1
ATOM 1020 C CA . ALA A 1 128 ? -19.884 -6.654 35.686 1.00 92.06 128 ALA A CA 1
ATOM 1021 C C . ALA A 1 128 ? -21.354 -6.397 35.322 1.00 92.06 128 ALA A C 1
ATOM 1023 O O . ALA A 1 128 ? -22.236 -6.835 36.051 1.00 92.06 128 ALA A O 1
ATOM 1024 N N . ILE A 1 129 ? -21.622 -5.775 34.170 1.00 93.00 129 ILE A N 1
ATOM 1025 C CA . ILE A 1 129 ? -22.983 -5.522 33.674 1.00 93.00 129 ILE A CA 1
ATOM 1026 C C . ILE A 1 129 ? -23.720 -6.832 33.381 1.00 93.00 129 ILE A C 1
ATOM 1028 O O . ILE A 1 129 ? -24.887 -6.957 33.729 1.00 93.00 129 ILE A O 1
ATOM 1032 N N . SER A 1 130 ? -23.047 -7.838 32.816 1.00 92.06 130 SER A N 1
ATOM 1033 C CA . SER A 1 130 ? -23.677 -9.144 32.558 1.00 92.06 130 SER A CA 1
ATOM 1034 C C . SER A 1 130 ? -24.118 -9.835 33.853 1.00 92.06 130 SER A C 1
ATOM 1036 O O . SER A 1 130 ? -25.217 -10.377 33.916 1.00 92.06 130 SER A O 1
ATOM 1038 N N . LYS A 1 131 ? -23.288 -9.782 34.904 1.00 92.69 131 LYS A N 1
ATOM 1039 C CA . LYS A 1 131 ? -23.649 -10.322 36.225 1.00 92.69 131 LYS A CA 1
ATOM 1040 C C . LYS A 1 131 ? -24.758 -9.512 36.894 1.00 92.69 131 LYS A C 1
ATOM 1042 O O . LYS A 1 131 ? -25.678 -10.094 37.450 1.00 92.69 131 LYS A O 1
ATOM 1047 N N . PHE A 1 132 ? -24.702 -8.184 36.789 1.00 94.50 132 PHE A N 1
ATOM 1048 C CA . PHE A 1 132 ? -25.761 -7.300 37.270 1.00 94.50 132 PHE A CA 1
ATOM 1049 C C . PHE A 1 132 ? -27.115 -7.622 36.627 1.00 94.50 132 PHE A C 1
ATOM 1051 O O . PHE A 1 132 ? -28.107 -7.746 37.336 1.00 94.50 132 PHE A O 1
ATOM 1058 N N . LEU A 1 133 ? -27.151 -7.787 35.300 1.00 93.44 133 LEU A N 1
ATOM 1059 C CA . LEU A 1 133 ? -28.360 -8.171 34.570 1.00 93.44 133 LEU A CA 1
ATOM 1060 C C . LEU A 1 133 ? -28.882 -9.531 35.042 1.00 93.44 133 LEU A C 1
ATOM 1062 O O . LEU A 1 133 ? -30.072 -9.658 35.296 1.00 93.44 133 LEU A O 1
ATOM 1066 N N . GLN A 1 134 ? -27.996 -10.513 35.233 1.00 92.25 134 GLN A N 1
ATOM 1067 C CA . GLN A 1 134 ? -28.372 -11.838 35.726 1.00 92.25 134 GLN A CA 1
ATOM 1068 C C . GLN A 1 134 ? -29.010 -11.788 37.122 1.00 92.25 134 GLN A C 1
ATOM 1070 O O . GLN A 1 134 ? -30.039 -12.419 37.335 1.00 92.25 134 GLN A O 1
ATOM 1075 N N . GLU A 1 135 ? -28.426 -11.036 38.060 1.00 92.50 135 GLU A N 1
ATOM 1076 C CA . GLU A 1 135 ? -28.988 -10.883 39.410 1.00 92.50 135 GLU A CA 1
ATOM 1077 C C . GLU A 1 135 ? -30.305 -10.088 39.393 1.00 92.50 135 GLU A C 1
ATOM 1079 O O . GLU A 1 135 ? -31.231 -10.388 40.143 1.00 92.50 135 GLU A O 1
ATOM 1084 N N . MET A 1 136 ? -30.429 -9.084 38.519 1.00 90.62 136 MET A N 1
ATOM 1085 C CA . MET A 1 136 ? -31.667 -8.313 38.362 1.00 90.62 136 MET A CA 1
ATOM 1086 C C . MET A 1 136 ? -32.799 -9.131 37.723 1.00 90.62 136 MET A C 1
ATOM 1088 O O . MET A 1 136 ? -33.955 -8.926 38.077 1.00 90.62 136 MET A O 1
ATOM 1092 N N . GLU A 1 137 ? -32.486 -10.069 36.826 1.00 90.50 137 GLU A N 1
ATOM 1093 C CA . GLU A 1 137 ? -33.457 -10.968 36.181 1.00 90.50 137 GLU A CA 1
ATOM 1094 C C . GLU A 1 137 ? -33.945 -12.112 37.098 1.00 90.50 137 GLU A C 1
ATOM 1096 O O . GLU A 1 137 ? -34.820 -12.883 36.700 1.00 90.50 137 GLU A O 1
ATOM 1101 N N . GLU A 1 138 ? -33.432 -12.239 38.329 1.00 92.19 138 GLU A N 1
ATOM 1102 C CA . GLU A 1 138 ? -33.945 -13.217 39.293 1.00 92.19 138 GLU A CA 1
ATOM 1103 C C . GLU A 1 138 ? -35.430 -12.972 39.615 1.00 92.19 138 GLU A C 1
ATOM 1105 O O . GLU A 1 138 ? -35.868 -11.840 39.828 1.00 92.19 138 GLU A O 1
ATOM 1110 N N . GLU A 1 139 ? -36.212 -14.052 39.724 1.00 86.12 139 GLU A N 1
ATOM 1111 C CA . GLU A 1 139 ? -37.674 -14.004 39.910 1.00 86.12 139 GLU A CA 1
ATOM 1112 C C . GLU A 1 139 ? -38.103 -13.139 41.111 1.00 86.12 139 GLU A C 1
ATOM 1114 O O . GLU A 1 139 ? -39.134 -12.469 41.078 1.00 86.12 139 GLU A O 1
ATOM 1119 N N . GLN A 1 140 ? -37.266 -13.083 42.152 1.00 88.69 140 GLN A N 1
ATOM 1120 C CA . GLN A 1 140 ? -37.500 -12.290 43.362 1.00 88.69 140 GLN A CA 1
ATOM 1121 C C . GLN A 1 140 ? -37.512 -10.773 43.107 1.00 88.69 140 GLN A C 1
ATOM 1123 O O . GLN A 1 140 ? -38.137 -10.038 43.872 1.00 88.69 140 GLN A O 1
ATOM 1128 N N . ASN A 1 141 ? -36.852 -10.305 42.044 1.00 89.56 141 ASN A N 1
ATOM 1129 C CA . ASN A 1 141 ? -36.705 -8.889 41.708 1.00 89.56 141 ASN A CA 1
ATOM 1130 C C . ASN A 1 141 ? -37.744 -8.408 40.678 1.00 89.56 141 ASN A C 1
ATOM 1132 O O . ASN A 1 141 ? -37.950 -7.202 40.539 1.00 89.56 141 ASN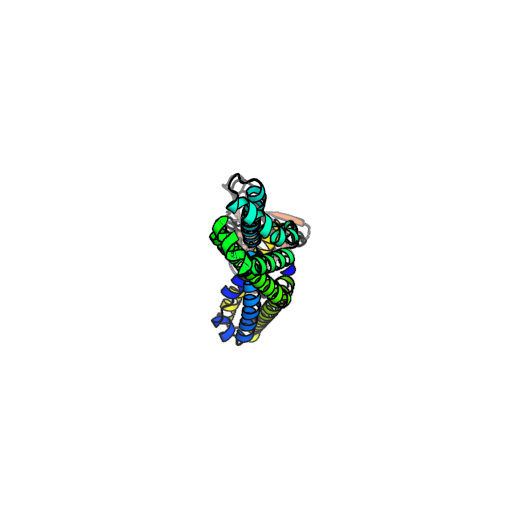 A O 1
ATOM 1136 N N . ALA A 1 142 ? -38.448 -9.318 39.993 1.00 89.19 142 ALA A N 1
ATOM 1137 C CA . ALA A 1 142 ? -39.357 -8.987 38.891 1.00 89.19 142 ALA A CA 1
ATOM 1138 C C . ALA A 1 142 ? -40.464 -7.987 39.286 1.00 89.19 142 ALA A C 1
ATOM 1140 O O . ALA A 1 142 ? -40.670 -6.981 38.606 1.00 89.19 142 ALA A O 1
ATOM 1141 N N . ALA A 1 143 ? -41.126 -8.211 40.426 1.00 90.56 143 ALA A N 1
ATOM 1142 C CA . ALA A 1 143 ? -42.181 -7.320 40.922 1.00 90.56 143 ALA A CA 1
ATOM 1143 C C . ALA A 1 143 ? -41.650 -5.926 41.311 1.00 90.56 143 ALA A C 1
ATOM 1145 O O . ALA A 1 143 ? -42.338 -4.912 41.153 1.00 90.56 143 ALA A O 1
ATOM 1146 N N . ASP A 1 144 ? -40.413 -5.857 41.806 1.00 90.94 144 ASP A N 1
ATOM 1147 C CA . ASP A 1 144 ? -39.770 -4.596 42.180 1.00 90.94 144 ASP A CA 1
ATOM 1148 C C . ASP A 1 144 ? -39.360 -3.783 40.950 1.00 90.94 144 ASP A C 1
ATOM 1150 O O . ASP A 1 144 ? -39.508 -2.557 40.937 1.00 90.94 144 ASP A O 1
ATOM 1154 N N . LEU A 1 145 ? -38.892 -4.465 39.902 1.00 90.94 145 LEU A N 1
ATOM 1155 C CA . LEU A 1 145 ? -38.544 -3.861 38.619 1.00 90.94 145 LEU A CA 1
ATOM 1156 C C . LEU A 1 145 ? -39.769 -3.278 37.915 1.00 90.94 145 LEU A C 1
ATOM 1158 O O . LEU A 1 145 ? -39.712 -2.139 37.448 1.00 90.94 145 LEU A O 1
ATOM 1162 N N . GLU A 1 146 ? -40.889 -4.003 37.911 1.00 92.38 146 GLU A N 1
ATOM 1163 C CA . GLU A 1 146 ? -42.161 -3.508 37.378 1.00 92.38 146 GLU A CA 1
ATOM 1164 C C . GLU A 1 146 ? -42.655 -2.288 38.171 1.00 92.38 146 GLU A C 1
ATOM 1166 O O . GLU A 1 146 ? -43.028 -1.266 37.594 1.00 92.38 146 GLU A O 1
ATOM 1171 N N . THR A 1 147 ? -42.555 -2.336 39.505 1.00 92.06 147 THR A N 1
ATOM 1172 C CA . THR A 1 147 ? -42.951 -1.229 40.393 1.00 92.06 147 THR A CA 1
ATOM 1173 C C . THR A 1 147 ? -42.157 0.060 40.127 1.00 92.06 147 THR A C 1
ATOM 1175 O O . THR A 1 147 ? -42.697 1.168 40.258 1.00 92.06 147 THR A O 1
ATOM 1178 N N . LEU A 1 148 ? -40.877 -0.057 39.756 1.00 91.38 148 LEU A N 1
ATOM 1179 C CA . LEU A 1 148 ? -40.023 1.080 39.395 1.00 91.38 148 LEU A CA 1
ATOM 1180 C C . LEU A 1 148 ? -40.056 1.440 37.903 1.00 91.38 148 LEU A C 1
ATOM 1182 O O . LEU A 1 148 ? -39.550 2.504 37.552 1.00 91.38 148 LEU A O 1
ATOM 1186 N N . GLY A 1 149 ? -40.677 0.619 37.053 1.00 91.75 149 GLY A N 1
ATOM 1187 C CA . GLY A 1 149 ? -40.729 0.830 35.604 1.00 91.75 149 GLY A CA 1
ATOM 1188 C C . GLY A 1 149 ? -39.403 0.561 34.887 1.00 91.75 149 GLY A C 1
ATOM 1189 O O . GLY A 1 149 ? -39.167 1.133 33.832 1.00 91.75 149 GLY A O 1
ATOM 1190 N N . LEU A 1 150 ? -38.539 -0.286 35.455 1.00 93.31 150 LEU A N 1
ATOM 1191 C CA . LEU A 1 150 ? -37.176 -0.541 34.963 1.00 93.31 150 LEU A CA 1
ATOM 1192 C C . LEU A 1 150 ? -37.077 -1.690 33.949 1.00 93.31 150 LEU A C 1
ATOM 1194 O O . LEU A 1 150 ? -35.992 -1.974 33.445 1.00 93.31 150 LEU A O 1
ATOM 1198 N N . THR A 1 151 ? -38.183 -2.376 33.656 1.00 90.75 151 THR A N 1
ATOM 1199 C CA . THR A 1 151 ? -38.196 -3.570 32.793 1.00 90.75 151 THR A CA 1
ATOM 1200 C C . THR A 1 151 ? -37.681 -3.274 31.380 1.00 90.75 151 THR A C 1
ATOM 1202 O O . THR A 1 151 ? -36.876 -4.033 30.838 1.00 90.75 151 THR A O 1
ATOM 1205 N N . THR A 1 152 ? -38.095 -2.146 30.796 1.00 90.75 152 THR A N 1
ATOM 1206 C CA . THR A 1 152 ? -37.621 -1.709 29.474 1.00 90.75 152 THR A CA 1
ATOM 1207 C C . THR A 1 152 ? -36.149 -1.306 29.523 1.00 90.75 152 THR A C 1
ATOM 1209 O O . THR A 1 152 ? -35.366 -1.770 28.699 1.00 90.75 152 THR A O 1
ATOM 1212 N N . ASP A 1 153 ? -35.749 -0.533 30.535 1.00 90.81 153 ASP A N 1
ATOM 1213 C CA . ASP A 1 153 ? -34.369 -0.053 30.682 1.00 90.81 153 ASP A CA 1
ATOM 1214 C C . ASP A 1 153 ? -33.368 -1.214 30.825 1.00 90.81 153 ASP A C 1
ATOM 1216 O O . ASP A 1 153 ? -32.270 -1.171 30.268 1.00 90.81 153 ASP A O 1
ATOM 1220 N N . LEU A 1 154 ? -33.738 -2.283 31.546 1.00 92.94 154 LEU A N 1
ATOM 1221 C CA . LEU A 1 154 ? -32.913 -3.492 31.659 1.00 92.94 154 LEU A CA 1
ATOM 1222 C C . LEU A 1 154 ? -32.745 -4.208 30.319 1.00 92.94 154 LEU A C 1
ATOM 1224 O O . LEU A 1 154 ? -31.651 -4.690 30.019 1.00 92.94 154 LEU A O 1
ATOM 1228 N N . THR A 1 155 ? -33.804 -4.246 29.511 1.00 91.31 155 THR A N 1
ATOM 1229 C CA . THR A 1 155 ? -33.751 -4.822 28.162 1.00 91.31 155 THR A CA 1
ATOM 1230 C C . THR A 1 155 ? -32.802 -4.010 27.280 1.00 91.31 155 THR A C 1
ATOM 1232 O O . THR A 1 155 ? -31.907 -4.577 26.657 1.00 91.31 155 THR A O 1
ATOM 1235 N N . GLU A 1 156 ? -32.897 -2.678 27.311 1.00 90.88 156 GLU A N 1
ATOM 1236 C CA . GLU A 1 156 ? -31.989 -1.796 26.566 1.00 90.88 156 GLU A CA 1
ATOM 1237 C C . GLU A 1 156 ? -30.528 -1.924 27.025 1.00 90.88 156 GLU A C 1
ATOM 1239 O O . GLU A 1 156 ? -29.612 -1.940 26.199 1.00 90.88 156 GLU A O 1
ATOM 1244 N N . LEU A 1 157 ? -30.283 -2.052 28.335 1.00 93.81 157 LEU A N 1
ATOM 1245 C CA . LEU A 1 157 ? -28.939 -2.282 28.870 1.00 93.81 157 LEU A CA 1
ATOM 1246 C C . LEU A 1 157 ? -28.367 -3.623 28.391 1.00 93.81 157 LEU A C 1
ATOM 1248 O O . LEU A 1 157 ? -27.182 -3.699 28.053 1.00 93.81 157 LEU 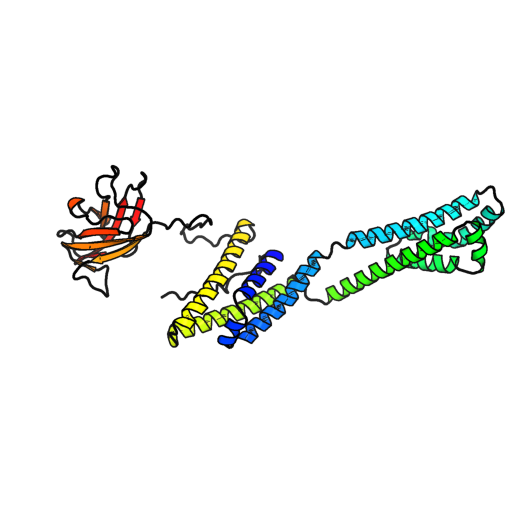A O 1
ATOM 1252 N N . LYS A 1 158 ? -29.196 -4.671 28.350 1.00 92.69 158 LYS A N 1
ATOM 1253 C CA . LYS A 1 158 ? -28.816 -5.996 27.851 1.00 92.69 158 LYS A CA 1
ATOM 1254 C C . LYS A 1 158 ? -28.426 -5.939 26.381 1.00 92.69 158 LYS A C 1
ATOM 1256 O O . LYS A 1 158 ? -27.311 -6.333 26.043 1.00 92.69 158 LYS A O 1
ATOM 1261 N N . GLU A 1 159 ? -29.273 -5.351 25.543 1.00 91.38 159 GLU A N 1
ATOM 1262 C CA . GLU A 1 159 ? -28.998 -5.163 24.116 1.00 91.38 159 GLU A CA 1
ATOM 1263 C C . GLU A 1 159 ? -27.729 -4.332 23.882 1.00 91.38 159 GLU A C 1
ATOM 1265 O O . GLU A 1 159 ? -26.876 -4.703 23.073 1.00 91.38 159 GLU A O 1
ATOM 1270 N N . ALA A 1 160 ? -27.553 -3.230 24.619 1.00 90.69 160 ALA A N 1
ATOM 1271 C CA . ALA A 1 160 ? -26.366 -2.385 24.504 1.00 90.69 160 ALA A CA 1
ATOM 1272 C C . ALA A 1 160 ? -25.081 -3.127 24.910 1.00 90.69 160 ALA A C 1
ATOM 1274 O O . ALA A 1 160 ? -24.045 -2.987 24.255 1.00 90.69 160 ALA A O 1
ATOM 1275 N N . ASN A 1 161 ? -25.136 -3.937 25.971 1.00 93.12 161 ASN A N 1
ATOM 1276 C CA . ASN A 1 161 ? -23.997 -4.726 26.427 1.00 93.12 161 ASN A CA 1
ATOM 1277 C C . ASN A 1 161 ? -23.664 -5.875 25.460 1.00 93.12 161 ASN A C 1
ATOM 1279 O O . ASN A 1 161 ? -22.491 -6.108 25.171 1.00 93.12 161 ASN A O 1
ATOM 1283 N N . GLU A 1 162 ? -24.668 -6.560 24.910 1.00 89.62 162 GLU A N 1
ATOM 1284 C CA . GLU A 1 162 ? -24.474 -7.601 23.894 1.00 89.62 162 GLU A CA 1
ATOM 1285 C C . GLU A 1 162 ? -23.890 -7.028 22.599 1.00 89.62 162 GLU A C 1
ATOM 1287 O O . GLU A 1 162 ? -22.908 -7.568 22.082 1.00 89.62 162 GLU A O 1
ATOM 1292 N N . ALA A 1 163 ? -24.415 -5.895 22.120 1.00 86.06 163 ALA A N 1
ATOM 1293 C CA . ALA A 1 163 ? -23.878 -5.189 20.960 1.00 86.06 163 ALA A CA 1
ATOM 1294 C C . ALA A 1 163 ? -22.411 -4.782 21.173 1.00 86.06 163 ALA A C 1
ATOM 1296 O O . ALA A 1 163 ? -21.570 -5.003 20.299 1.00 86.06 163 ALA A O 1
ATOM 1297 N N . PHE A 1 164 ? -22.073 -4.259 22.358 1.00 88.69 164 PHE A N 1
ATOM 1298 C CA . PHE A 1 164 ? -20.689 -3.948 22.716 1.00 88.69 164 PHE A CA 1
ATOM 1299 C C . PHE A 1 164 ? -19.793 -5.196 22.676 1.00 88.69 164 PHE A C 1
ATOM 1301 O O . PHE A 1 164 ? -18.726 -5.172 22.061 1.00 88.69 164 PHE A O 1
ATOM 1308 N N . ILE A 1 165 ? -20.220 -6.302 23.300 1.00 85.75 165 ILE A N 1
ATOM 1309 C CA . ILE A 1 165 ? -19.455 -7.558 23.334 1.00 85.75 165 ILE A CA 1
ATOM 1310 C C . ILE A 1 165 ? -19.221 -8.093 21.916 1.00 85.75 165 ILE A C 1
ATOM 1312 O O . ILE A 1 165 ? -18.120 -8.565 21.626 1.00 85.75 165 ILE A O 1
ATOM 1316 N N . GLN A 1 166 ? -20.220 -8.019 21.032 1.00 81.94 166 GLN A N 1
ATOM 1317 C CA . GLN A 1 166 ? -20.082 -8.461 19.644 1.00 81.94 166 GLN A CA 1
ATOM 1318 C C . GLN A 1 166 ? -19.047 -7.632 18.878 1.00 81.94 166 GLN A C 1
ATOM 1320 O O . GLN A 1 166 ? -18.131 -8.214 18.297 1.00 81.94 166 GLN A O 1
ATOM 1325 N N . ILE A 1 167 ? -19.132 -6.298 18.937 1.00 79.81 167 ILE A N 1
ATOM 1326 C CA . ILE A 1 167 ? -18.172 -5.403 18.269 1.00 79.81 167 ILE A CA 1
ATOM 1327 C C . ILE A 1 167 ? -16.764 -5.608 18.843 1.00 79.81 167 ILE A C 1
ATOM 1329 O O . ILE A 1 167 ? -15.796 -5.752 18.098 1.00 79.81 167 ILE A O 1
ATOM 1333 N N . TYR A 1 168 ? -16.635 -5.695 20.170 1.00 79.25 168 TYR A N 1
ATOM 1334 C CA . TYR A 1 168 ? -15.342 -5.889 20.823 1.00 79.25 168 TYR A CA 1
ATOM 1335 C C . TYR A 1 168 ? -14.701 -7.240 20.461 1.00 79.25 168 TYR A C 1
ATOM 1337 O O . TYR A 1 168 ? -13.497 -7.305 20.215 1.00 79.25 168 TYR A O 1
ATOM 1345 N N . ARG A 1 169 ? -15.490 -8.323 20.378 1.00 75.31 169 ARG A N 1
ATOM 1346 C CA . ARG A 1 169 ? -15.008 -9.645 19.933 1.00 75.31 169 ARG A CA 1
ATOM 1347 C C . ARG A 1 169 ? -14.644 -9.665 18.453 1.00 75.31 169 ARG A C 1
ATOM 1349 O O . ARG A 1 169 ? -13.637 -10.270 18.086 1.00 75.31 169 ARG A O 1
ATOM 1356 N N . ALA A 1 170 ? -15.444 -9.018 17.607 1.00 70.38 170 ALA A N 1
ATOM 1357 C CA . ALA A 1 170 ? -15.131 -8.859 16.191 1.00 70.38 170 ALA A CA 1
ATOM 1358 C C . ALA A 1 170 ? -13.786 -8.142 16.033 1.00 70.38 170 ALA A C 1
ATOM 1360 O O . ALA A 1 170 ? -12.900 -8.657 15.355 1.00 70.38 170 ALA A O 1
ATOM 1361 N N . ARG A 1 171 ? -13.575 -7.050 16.778 1.00 68.25 171 ARG A N 1
ATOM 1362 C CA . ARG A 1 171 ? -12.295 -6.346 16.843 1.00 68.25 171 ARG A CA 1
ATOM 1363 C C . ARG A 1 171 ? -11.154 -7.242 17.319 1.00 68.25 171 ARG A C 1
ATOM 1365 O O . ARG A 1 171 ? -10.131 -7.287 16.649 1.00 68.25 171 ARG A O 1
ATOM 1372 N N . SER A 1 172 ? -11.305 -7.985 18.417 1.00 61.56 172 SER A N 1
ATOM 1373 C CA . SER A 1 172 ? -10.227 -8.858 18.907 1.00 61.56 172 SER A CA 1
ATOM 1374 C C . SER A 1 172 ? -9.888 -9.987 17.928 1.00 61.56 172 SER A C 1
ATOM 1376 O O . SER A 1 172 ? -8.728 -10.363 17.799 1.00 61.56 172 SER A O 1
ATOM 1378 N N . ASN A 1 173 ? -10.881 -10.517 17.207 1.00 57.59 173 ASN A N 1
ATOM 1379 C CA . ASN A 1 173 ? -10.668 -11.526 16.168 1.00 57.59 173 ASN A CA 1
ATOM 1380 C C . ASN A 1 173 ? -9.995 -10.927 14.932 1.00 57.59 173 ASN A C 1
ATOM 1382 O O . ASN A 1 173 ? -9.115 -11.559 14.345 1.00 57.59 173 ASN A O 1
ATOM 1386 N N . VAL A 1 174 ? -10.364 -9.697 14.566 1.00 57.31 174 VAL A N 1
ATOM 1387 C CA . VAL A 1 174 ? -9.659 -8.921 13.550 1.00 57.31 174 VAL A CA 1
ATOM 1388 C C . VAL A 1 174 ? -8.217 -8.722 14.007 1.00 57.31 174 VAL A C 1
ATOM 1390 O O . VAL A 1 174 ? -7.356 -9.271 13.334 1.00 57.31 174 VAL A O 1
ATOM 1393 N N . GLU A 1 175 ? -7.943 -8.091 15.155 1.00 55.75 175 GLU A N 1
ATOM 1394 C CA . GLU A 1 175 ? -6.604 -7.882 15.751 1.00 55.75 175 GLU A CA 1
ATOM 1395 C C . GLU A 1 175 ? -5.765 -9.176 15.789 1.00 55.75 175 GLU A C 1
ATOM 1397 O O . GLU A 1 175 ? -4.624 -9.195 15.325 1.00 55.75 175 GLU A O 1
ATOM 1402 N N . TYR A 1 176 ? -6.346 -10.292 16.238 1.00 49.81 176 TYR A N 1
ATOM 1403 C CA . TYR A 1 176 ? -5.684 -11.599 16.277 1.00 49.81 176 TYR A CA 1
ATOM 1404 C C . TYR A 1 176 ? -5.365 -12.152 14.878 1.00 49.81 176 TYR A C 1
ATOM 1406 O O . TYR A 1 176 ? -4.267 -12.659 14.639 1.00 49.81 176 TYR A O 1
ATOM 1414 N N . SER A 1 177 ? -6.288 -12.015 13.920 1.00 51.28 177 SER A N 1
ATOM 1415 C CA . SER A 1 177 ? -6.019 -12.351 12.517 1.00 51.28 177 SER A CA 1
ATOM 1416 C C . SER A 1 177 ? -4.967 -11.423 11.892 1.00 51.28 177 SER A C 1
ATOM 1418 O O . SER A 1 177 ? -4.227 -11.865 11.018 1.00 51.28 177 SER A O 1
ATOM 1420 N N . GLN A 1 178 ? -4.852 -10.163 12.348 1.00 50.47 178 GLN A N 1
ATOM 1421 C CA . GLN A 1 178 ? -3.818 -9.225 11.884 1.00 50.47 178 GLN A CA 1
ATOM 1422 C C . GLN A 1 178 ? -2.438 -9.573 12.428 1.00 50.47 178 GLN A C 1
ATOM 1424 O O . GLN A 1 178 ? -1.461 -9.477 11.694 1.00 50.47 178 GLN A O 1
ATOM 1429 N N . TYR A 1 179 ? -2.356 -10.029 13.681 1.00 51.06 179 TYR A N 1
ATOM 1430 C CA . TYR A 1 179 ? -1.102 -10.479 14.288 1.00 51.06 179 TYR A CA 1
ATOM 1431 C C . TYR A 1 179 ? -0.450 -11.633 13.506 1.00 51.06 179 TYR A C 1
ATOM 1433 O O . TYR A 1 179 ? 0.774 -11.749 13.481 1.00 51.06 179 TYR A O 1
ATOM 1441 N N . ARG A 1 180 ? -1.256 -12.478 12.848 1.00 53.84 180 ARG A N 1
ATOM 1442 C CA . ARG A 1 180 ? -0.772 -13.586 12.008 1.00 53.84 180 ARG A CA 1
ATOM 1443 C C . ARG A 1 180 ? -0.709 -13.299 10.510 1.00 53.84 180 ARG A C 1
ATOM 1445 O O . ARG A 1 180 ? -0.124 -14.106 9.792 1.00 53.84 180 ARG A O 1
ATOM 1452 N N . SER A 1 181 ? -1.299 -12.209 10.027 1.00 61.34 181 SER A N 1
ATOM 1453 C CA . SER A 1 181 ? -1.257 -11.858 8.606 1.00 61.34 181 SER A CA 1
ATOM 1454 C C . SER A 1 181 ? -0.009 -11.047 8.268 1.00 61.34 181 SER A C 1
ATOM 1456 O O . SER A 1 181 ? 0.473 -10.265 9.087 1.00 61.34 181 SER A O 1
ATOM 1458 N N . GLU A 1 182 ? 0.466 -11.175 7.032 1.00 67.12 182 GLU A N 1
ATOM 1459 C CA . GLU A 1 182 ? 1.450 -10.256 6.455 1.00 67.12 182 GLU A CA 1
ATOM 1460 C C . GLU A 1 182 ? 0.982 -8.792 6.608 1.00 67.12 182 GLU A C 1
ATOM 1462 O O . GLU A 1 182 ? -0.214 -8.489 6.593 1.00 67.12 182 GLU A O 1
ATOM 1467 N N . ASN A 1 183 ? 1.928 -7.871 6.781 1.00 77.25 183 ASN A N 1
ATOM 1468 C CA . ASN A 1 183 ? 1.679 -6.431 6.860 1.00 77.25 183 ASN A CA 1
ATOM 1469 C C . ASN A 1 183 ? 2.556 -5.698 5.835 1.00 77.25 183 ASN A C 1
ATOM 1471 O O . ASN A 1 183 ? 3.477 -6.293 5.279 1.00 77.25 183 ASN A O 1
ATOM 1475 N N . MET A 1 184 ? 2.315 -4.400 5.599 1.00 83.06 184 MET A N 1
ATOM 1476 C CA . MET A 1 184 ? 3.068 -3.631 4.589 1.00 83.06 184 MET A CA 1
ATOM 1477 C C . MET A 1 184 ? 4.592 -3.740 4.766 1.00 83.06 184 MET A C 1
ATOM 1479 O O . MET A 1 184 ? 5.323 -3.780 3.785 1.00 83.06 184 MET A O 1
ATOM 1483 N N . LYS A 1 185 ? 5.092 -3.844 6.005 1.00 83.44 185 LYS A N 1
ATOM 1484 C CA . LYS A 1 185 ? 6.531 -3.969 6.274 1.00 83.44 185 LYS A CA 1
ATOM 1485 C C . LYS A 1 185 ? 7.090 -5.329 5.844 1.00 83.44 185 LYS A C 1
ATOM 1487 O O . LYS A 1 185 ? 8.245 -5.394 5.436 1.00 83.44 185 LYS A O 1
ATOM 1492 N N . SER A 1 186 ? 6.308 -6.403 5.955 1.00 86.06 186 SER A N 1
ATOM 1493 C CA . SER A 1 186 ? 6.748 -7.758 5.606 1.00 86.06 186 SER A CA 1
ATOM 1494 C C . SER A 1 186 ? 6.484 -8.126 4.143 1.00 86.06 186 SER A C 1
ATOM 1496 O O . SER A 1 186 ? 7.278 -8.868 3.564 1.00 86.06 186 SER A O 1
ATOM 1498 N N . ILE A 1 187 ? 5.414 -7.599 3.535 1.00 89.19 187 ILE A N 1
ATOM 1499 C CA . ILE A 1 187 ? 5.022 -7.936 2.158 1.00 89.19 187 ILE A CA 1
ATOM 1500 C C . ILE A 1 187 ? 5.758 -7.110 1.097 1.00 89.19 187 ILE A C 1
ATOM 1502 O O . ILE A 1 187 ? 6.171 -7.683 0.092 1.00 89.19 187 ILE A O 1
ATOM 1506 N N . ARG A 1 188 ? 6.021 -5.813 1.332 1.00 90.31 188 ARG A N 1
ATOM 1507 C CA . ARG A 1 188 ? 6.685 -4.932 0.348 1.00 90.31 188 ARG A CA 1
ATOM 1508 C C . ARG A 1 188 ? 8.032 -5.476 -0.149 1.00 90.31 188 ARG A C 1
ATOM 1510 O O . ARG A 1 188 ? 8.207 -5.567 -1.358 1.00 90.31 188 ARG A O 1
ATOM 1517 N N . PRO A 1 189 ? 8.946 -5.970 0.715 1.00 90.69 189 PRO A N 1
ATOM 1518 C CA . PRO A 1 189 ? 10.200 -6.553 0.234 1.00 90.69 189 PRO A CA 1
ATOM 1519 C C . PRO A 1 189 ? 10.009 -7.790 -0.658 1.00 90.69 189 PRO A C 1
ATOM 1521 O O . PRO A 1 189 ? 10.850 -8.065 -1.511 1.00 90.69 189 PRO A O 1
ATOM 1524 N N . LYS A 1 190 ? 8.925 -8.554 -0.464 1.00 90.38 190 LYS A N 1
ATOM 1525 C CA . LYS A 1 190 ? 8.604 -9.731 -1.290 1.00 90.38 190 LYS A CA 1
ATOM 1526 C C . LYS A 1 190 ? 8.071 -9.311 -2.657 1.00 90.38 190 LYS A C 1
ATOM 1528 O O . LYS A 1 190 ? 8.452 -9.917 -3.656 1.00 90.38 190 LYS A O 1
ATOM 1533 N N . VAL A 1 191 ? 7.241 -8.268 -2.694 1.00 92.81 191 VAL A N 1
ATOM 1534 C CA . VAL A 1 191 ? 6.739 -7.652 -3.931 1.00 92.81 191 VAL A CA 1
ATOM 1535 C C . VAL A 1 191 ? 7.901 -7.065 -4.734 1.00 92.81 191 VAL A C 1
ATOM 1537 O O . VAL A 1 191 ? 8.068 -7.429 -5.896 1.00 92.81 191 VAL A O 1
ATOM 1540 N N . ASP A 1 192 ? 8.783 -6.297 -4.089 1.00 93.12 192 ASP A N 1
ATOM 1541 C CA . ASP A 1 192 ? 10.003 -5.753 -4.699 1.00 93.12 192 ASP A CA 1
ATOM 1542 C C . ASP A 1 192 ? 10.909 -6.850 -5.271 1.00 93.12 192 ASP A C 1
ATOM 1544 O O . ASP A 1 192 ? 11.416 -6.741 -6.387 1.00 93.12 192 ASP A O 1
ATOM 1548 N N . ALA A 1 193 ? 11.130 -7.931 -4.518 1.00 91.94 193 ALA A N 1
ATOM 1549 C CA . ALA A 1 193 ? 11.959 -9.047 -4.967 1.00 91.94 193 ALA A CA 1
ATOM 1550 C C . ALA A 1 193 ? 11.345 -9.781 -6.172 1.00 91.94 193 ALA A C 1
ATOM 1552 O O . ALA A 1 193 ? 12.069 -10.167 -7.096 1.00 91.94 193 ALA A O 1
ATOM 1553 N N . ALA A 1 194 ? 10.022 -9.960 -6.178 1.00 91.94 194 ALA A N 1
ATOM 1554 C CA . ALA A 1 194 ? 9.306 -10.574 -7.289 1.00 91.94 194 ALA A CA 1
ATOM 1555 C C . ALA A 1 194 ? 9.360 -9.691 -8.548 1.00 91.94 194 ALA A C 1
ATOM 1557 O O . ALA A 1 194 ? 9.701 -10.199 -9.617 1.00 91.94 194 ALA A O 1
ATOM 1558 N N . PHE A 1 195 ? 9.140 -8.377 -8.412 1.00 95.38 195 PHE A N 1
ATOM 1559 C CA . PHE A 1 195 ? 9.308 -7.416 -9.505 1.00 95.38 195 PHE A CA 1
ATOM 1560 C C . PHE A 1 195 ? 10.737 -7.427 -10.056 1.00 95.38 195 PHE A C 1
ATOM 1562 O O . PHE A 1 195 ? 10.927 -7.590 -11.257 1.00 95.38 195 PHE A O 1
ATOM 1569 N N . ARG A 1 196 ? 11.760 -7.341 -9.194 1.00 93.94 196 ARG A N 1
ATOM 1570 C CA . ARG A 1 196 ? 13.170 -7.380 -9.627 1.00 93.94 196 ARG A CA 1
ATOM 1571 C C . ARG A 1 196 ? 13.514 -8.651 -10.390 1.00 93.94 196 ARG A C 1
ATOM 1573 O O . ARG A 1 196 ? 14.295 -8.602 -11.331 1.00 93.94 196 ARG A O 1
ATOM 1580 N N . THR A 1 197 ? 12.960 -9.789 -9.979 1.00 93.75 197 THR A N 1
ATOM 1581 C CA . THR A 1 197 ? 13.179 -11.061 -10.682 1.00 93.75 197 THR A CA 1
ATOM 1582 C C . THR A 1 197 ? 12.557 -11.019 -12.075 1.00 93.75 197 THR A C 1
ATOM 1584 O O . THR A 1 197 ? 13.219 -11.381 -13.043 1.00 93.75 197 THR A O 1
ATOM 1587 N N . LEU A 1 198 ? 11.321 -10.525 -12.183 1.00 94.44 198 LEU A N 1
ATOM 1588 C CA . LEU A 1 198 ? 10.628 -10.349 -13.457 1.00 94.44 198 LEU A CA 1
ATOM 1589 C C . LEU A 1 198 ? 11.382 -9.382 -14.387 1.00 94.44 198 LEU A C 1
ATOM 1591 O O . LEU A 1 198 ? 11.661 -9.740 -15.527 1.00 94.44 198 LEU A O 1
ATOM 1595 N N . ALA A 1 199 ? 11.776 -8.211 -13.881 1.00 94.69 199 ALA A N 1
ATOM 1596 C CA . ALA A 1 199 ? 12.533 -7.201 -14.622 1.00 94.69 199 ALA A CA 1
ATOM 1597 C C . ALA A 1 199 ? 13.870 -7.751 -15.147 1.00 94.69 199 ALA A C 1
ATOM 1599 O O . ALA A 1 199 ? 14.149 -7.641 -16.338 1.00 94.69 199 ALA A O 1
ATOM 1600 N N . LYS A 1 200 ? 14.635 -8.457 -14.301 1.00 94.31 200 LYS A N 1
ATOM 1601 C CA . LYS A 1 200 ? 15.882 -9.137 -14.696 1.00 94.31 200 LYS A CA 1
ATOM 1602 C C . LYS A 1 200 ? 15.688 -10.111 -15.842 1.00 94.31 200 LYS A C 1
ATOM 1604 O O . LYS A 1 200 ? 16.510 -10.182 -16.751 1.00 94.31 200 LYS A O 1
ATOM 1609 N N . THR A 1 201 ? 14.622 -10.905 -15.781 1.00 94.38 201 THR A N 1
ATOM 1610 C CA . THR A 1 201 ? 14.327 -11.873 -16.837 1.00 94.38 201 THR A CA 1
ATOM 1611 C C . THR A 1 201 ? 13.931 -11.173 -18.136 1.00 94.38 201 THR A C 1
ATOM 1613 O O . THR A 1 201 ? 14.422 -11.571 -19.187 1.00 94.38 201 THR A O 1
ATOM 1616 N N . ILE A 1 202 ? 13.126 -10.107 -18.075 1.00 94.56 202 ILE A N 1
ATOM 1617 C CA . ILE A 1 202 ? 12.776 -9.298 -19.254 1.00 94.56 202 ILE A CA 1
ATOM 1618 C C . ILE A 1 202 ? 14.038 -8.682 -19.877 1.00 94.56 202 ILE A C 1
ATOM 1620 O O . ILE A 1 202 ? 14.262 -8.863 -21.071 1.00 94.56 202 ILE A O 1
ATOM 1624 N N . ASN A 1 203 ? 14.906 -8.059 -19.073 1.00 94.38 203 ASN A N 1
ATOM 1625 C CA . ASN A 1 203 ? 16.184 -7.496 -19.524 1.00 94.38 203 ASN A CA 1
ATOM 1626 C C . ASN A 1 203 ? 17.079 -8.557 -20.188 1.00 94.38 203 ASN A C 1
ATOM 1628 O O . ASN A 1 203 ? 17.655 -8.328 -21.253 1.00 94.38 203 ASN A O 1
ATOM 1632 N N . ALA A 1 204 ? 17.179 -9.748 -19.590 1.00 93.69 204 ALA A N 1
ATOM 1633 C CA . ALA A 1 204 ? 17.966 -10.845 -20.144 1.00 93.69 204 ALA A CA 1
ATOM 1634 C C . ALA A 1 204 ? 17.417 -11.334 -21.493 1.00 93.69 204 ALA A C 1
ATOM 1636 O O . ALA A 1 204 ? 18.192 -11.538 -22.428 1.00 93.69 204 ALA A O 1
ATOM 1637 N N . LEU A 1 205 ? 16.097 -11.498 -21.612 1.00 92.94 205 LEU A N 1
ATOM 1638 C CA . LEU A 1 205 ? 15.461 -11.909 -22.864 1.00 92.94 205 LEU A CA 1
ATOM 1639 C C . LEU A 1 205 ? 15.599 -10.830 -23.946 1.00 92.94 205 LEU A C 1
ATOM 1641 O O . LEU A 1 205 ? 15.907 -11.161 -25.088 1.00 92.94 205 LEU A O 1
ATOM 1645 N N . TYR A 1 206 ? 15.468 -9.552 -23.583 1.00 93.50 206 TYR A N 1
ATOM 1646 C CA . TYR A 1 206 ? 15.685 -8.441 -24.506 1.00 93.50 206 TYR A CA 1
ATOM 1647 C C . TYR A 1 206 ? 17.115 -8.432 -25.055 1.00 93.50 206 TYR A C 1
ATOM 1649 O O . TYR A 1 206 ? 17.317 -8.344 -26.263 1.00 93.50 206 TYR A O 1
ATOM 1657 N N . ARG A 1 207 ? 18.121 -8.641 -24.196 1.00 92.00 207 ARG A N 1
ATOM 1658 C CA . ARG A 1 207 ? 19.522 -8.794 -24.624 1.00 92.00 207 ARG A CA 1
ATOM 1659 C C . ARG A 1 207 ? 19.738 -9.971 -25.568 1.00 92.00 207 ARG A C 1
ATOM 1661 O O . ARG A 1 207 ? 20.484 -9.840 -26.536 1.00 92.00 207 ARG A O 1
ATOM 1668 N N . VAL A 1 208 ? 19.138 -11.126 -25.275 1.00 91.88 208 VAL A N 1
ATOM 1669 C CA . VAL A 1 208 ? 19.223 -12.304 -26.153 1.00 91.88 208 VAL A CA 1
ATOM 1670 C C . VAL A 1 208 ? 18.641 -11.970 -27.521 1.00 91.88 208 VAL A C 1
ATOM 1672 O O . VAL A 1 208 ? 19.280 -12.256 -28.534 1.00 91.88 208 VAL A O 1
ATOM 1675 N N . ASN A 1 209 ? 17.495 -11.291 -27.559 1.00 89.44 209 ASN A N 1
ATOM 1676 C CA . ASN A 1 209 ? 16.909 -10.847 -28.812 1.00 89.44 209 ASN A CA 1
ATOM 1677 C C . ASN A 1 209 ? 17.831 -9.867 -29.556 1.00 89.44 209 ASN A C 1
ATOM 1679 O O . ASN A 1 209 ? 18.171 -10.110 -30.707 1.00 89.44 209 ASN A O 1
ATOM 1683 N N . PHE A 1 210 ? 18.322 -8.829 -28.877 1.00 88.19 210 PHE A N 1
ATOM 1684 C CA . PHE A 1 210 ? 19.158 -7.779 -29.466 1.00 88.19 210 PHE A CA 1
ATOM 1685 C C . PHE A 1 210 ? 20.476 -8.311 -30.061 1.00 88.19 210 PHE A C 1
ATOM 1687 O O . PHE A 1 210 ? 20.878 -7.942 -31.165 1.00 88.19 210 PHE A O 1
ATOM 1694 N N . PHE A 1 211 ? 21.176 -9.201 -29.348 1.00 87.56 211 PHE A N 1
ATOM 1695 C CA . PHE A 1 211 ? 22.490 -9.685 -29.787 1.00 87.56 211 PHE A CA 1
ATOM 1696 C C . PHE A 1 211 ? 22.436 -10.940 -30.663 1.00 87.56 211 PHE A C 1
ATOM 1698 O O . PHE A 1 211 ? 23.321 -11.111 -31.507 1.00 87.56 211 PHE A O 1
ATOM 1705 N N . ILE A 1 212 ? 21.449 -11.820 -30.455 1.00 91.31 212 ILE A N 1
ATOM 1706 C CA . ILE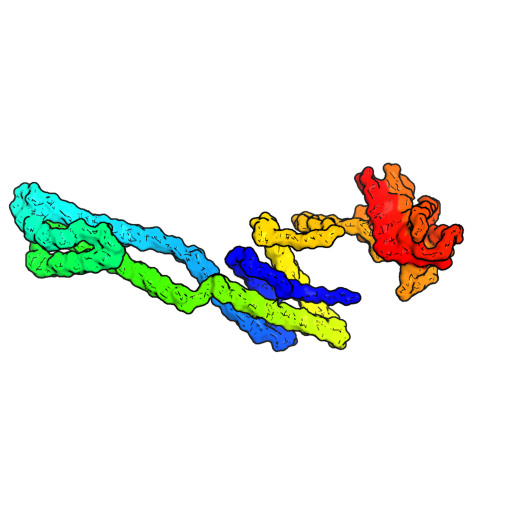 A 1 212 ? 21.426 -13.171 -31.035 1.00 91.31 212 ILE A CA 1
ATOM 1707 C C . ILE A 1 212 ? 20.281 -13.337 -32.035 1.00 91.31 212 ILE A C 1
ATOM 1709 O O . ILE A 1 212 ? 20.553 -13.637 -33.195 1.00 91.31 212 ILE A O 1
ATOM 1713 N N . GLU A 1 213 ? 19.024 -13.177 -31.607 1.00 89.19 213 GLU A N 1
ATOM 1714 C CA . GLU A 1 213 ? 17.863 -13.501 -32.460 1.00 89.19 213 GLU A CA 1
ATOM 1715 C C . GLU A 1 213 ? 17.613 -12.448 -33.548 1.00 89.19 213 GLU A C 1
ATOM 1717 O O . GLU A 1 213 ? 17.250 -12.805 -34.667 1.00 89.19 213 GLU A O 1
ATOM 1722 N N . ARG A 1 214 ? 17.852 -11.168 -33.233 1.00 88.19 214 ARG A N 1
ATOM 1723 C CA . ARG A 1 214 ? 17.641 -9.995 -34.097 1.00 88.19 214 ARG A CA 1
ATOM 1724 C C . ARG A 1 214 ? 16.239 -9.935 -34.712 1.00 88.19 214 ARG A C 1
ATOM 1726 O O . ARG A 1 214 ? 16.073 -9.555 -35.871 1.00 88.19 214 ARG A O 1
ATOM 1733 N N . ASP A 1 215 ? 15.234 -10.329 -33.936 1.00 91.00 215 ASP A N 1
ATOM 1734 C CA . ASP A 1 215 ? 13.828 -10.227 -34.313 1.00 91.00 215 ASP A CA 1
ATOM 1735 C C . ASP A 1 215 ? 13.326 -8.805 -34.023 1.00 91.00 215 ASP A C 1
ATOM 1737 O O . ASP A 1 215 ? 13.200 -8.403 -32.862 1.00 91.00 215 ASP A O 1
ATOM 1741 N N . ALA A 1 216 ? 13.070 -8.043 -35.090 1.00 89.31 216 ALA A N 1
ATOM 1742 C CA . ALA A 1 216 ? 12.716 -6.628 -35.013 1.00 89.31 216 ALA A CA 1
ATOM 1743 C C . ALA A 1 216 ? 11.358 -6.375 -34.335 1.00 89.31 216 ALA A C 1
ATOM 1745 O O . ALA A 1 216 ? 11.200 -5.369 -33.644 1.00 89.31 216 ALA A O 1
ATOM 1746 N N . GLU A 1 217 ? 10.383 -7.277 -34.495 1.00 89.69 217 GLU A N 1
ATOM 1747 C CA . GLU A 1 217 ? 9.054 -7.115 -33.888 1.00 89.69 217 GLU A CA 1
ATOM 1748 C C . GLU A 1 217 ? 9.111 -7.371 -32.380 1.00 89.69 217 GLU A C 1
ATOM 1750 O O . GLU A 1 217 ? 8.576 -6.589 -31.587 1.00 89.69 217 GLU A O 1
ATOM 1755 N N . LYS A 1 218 ? 9.817 -8.434 -31.968 1.00 87.25 218 LYS A N 1
ATOM 1756 C CA . LYS A 1 218 ? 10.065 -8.700 -30.544 1.00 87.25 218 LYS A CA 1
ATOM 1757 C C . LYS A 1 218 ? 10.875 -7.584 -29.897 1.00 87.25 218 LYS A C 1
ATOM 1759 O O . LYS A 1 218 ? 10.572 -7.203 -28.769 1.00 87.25 218 LYS A O 1
ATOM 1764 N N . GLU A 1 219 ? 11.880 -7.058 -30.598 1.00 89.00 219 GLU A N 1
ATOM 1765 C CA . GLU A 1 219 ? 12.718 -5.968 -30.095 1.00 89.00 219 GLU A CA 1
ATOM 1766 C C . GLU A 1 219 ? 11.883 -4.722 -29.813 1.00 89.00 219 GLU A C 1
ATOM 1768 O O . GLU A 1 219 ? 11.910 -4.218 -28.691 1.00 89.00 219 GLU A O 1
ATOM 1773 N N . ALA A 1 220 ? 11.083 -4.280 -30.789 1.00 90.31 220 ALA A N 1
ATOM 1774 C CA . ALA A 1 220 ? 10.232 -3.103 -30.653 1.00 90.31 220 ALA A CA 1
ATOM 1775 C C . ALA A 1 220 ? 9.246 -3.240 -29.483 1.00 90.31 220 ALA A C 1
ATOM 1777 O O . ALA A 1 220 ? 9.144 -2.342 -28.649 1.00 90.31 220 ALA A O 1
ATOM 1778 N N . ARG A 1 221 ? 8.574 -4.392 -29.366 1.00 90.50 221 ARG A N 1
ATOM 1779 C CA . ARG A 1 221 ? 7.595 -4.631 -28.297 1.00 90.50 221 ARG A CA 1
ATOM 1780 C C . ARG A 1 221 ? 8.228 -4.699 -26.908 1.00 90.50 221 ARG A C 1
ATOM 1782 O O . ARG A 1 221 ? 7.653 -4.214 -25.937 1.00 90.50 221 ARG A O 1
A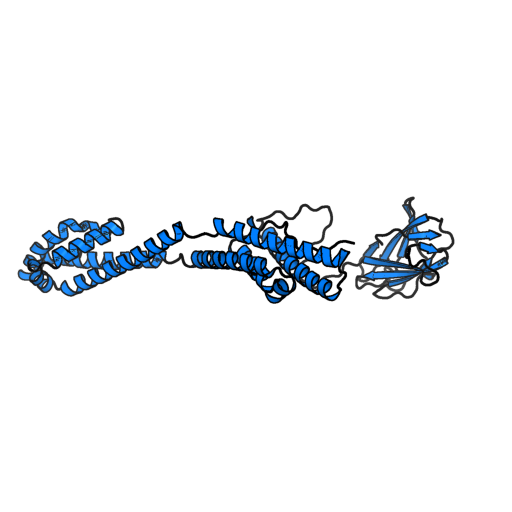TOM 1789 N N . MET A 1 222 ? 9.393 -5.334 -26.785 1.00 91.56 222 MET A N 1
ATOM 1790 C CA . MET A 1 222 ? 10.111 -5.375 -25.510 1.00 91.56 222 MET A CA 1
ATOM 1791 C C . MET A 1 222 ? 10.618 -3.990 -25.121 1.00 91.56 222 MET A C 1
ATOM 1793 O O . MET A 1 222 ? 10.510 -3.626 -23.953 1.00 91.56 222 MET A O 1
ATOM 1797 N N . LYS A 1 223 ? 11.117 -3.216 -26.090 1.00 91.25 223 LYS A N 1
ATOM 1798 C CA . LYS A 1 223 ? 11.585 -1.848 -25.877 1.00 91.25 223 LYS A CA 1
ATOM 1799 C C . LYS A 1 223 ? 10.470 -0.934 -25.362 1.00 91.25 223 LYS A C 1
ATOM 1801 O O . LYS A 1 223 ? 10.674 -0.280 -24.347 1.00 91.25 223 LYS A O 1
ATOM 1806 N N . GLU A 1 224 ? 9.286 -0.976 -25.970 1.00 92.31 224 GLU A N 1
ATOM 1807 C CA . GLU A 1 224 ? 8.110 -0.211 -25.518 1.00 92.31 224 GLU A CA 1
ATOM 1808 C C . GLU A 1 224 ? 7.778 -0.493 -24.040 1.00 92.31 224 GLU A C 1
ATOM 1810 O O . GLU A 1 224 ? 7.630 0.420 -23.231 1.00 92.31 224 GLU A O 1
ATOM 1815 N N . ILE A 1 225 ? 7.757 -1.769 -23.641 1.00 93.12 225 ILE A N 1
ATOM 1816 C CA . ILE A 1 225 ? 7.493 -2.156 -22.245 1.00 93.12 225 ILE A CA 1
ATOM 1817 C C . ILE A 1 225 ? 8.607 -1.689 -21.300 1.00 93.12 225 ILE A C 1
ATOM 1819 O O . ILE A 1 225 ? 8.326 -1.287 -20.168 1.00 93.12 225 ILE A O 1
ATOM 1823 N N . ILE A 1 226 ? 9.868 -1.751 -21.734 1.00 92.00 226 ILE A N 1
ATOM 1824 C CA . ILE A 1 226 ? 11.015 -1.273 -20.954 1.00 92.00 226 ILE A CA 1
ATOM 1825 C C . ILE A 1 226 ? 10.897 0.239 -20.709 1.00 92.00 226 ILE A C 1
ATOM 1827 O O . ILE A 1 226 ? 11.027 0.678 -19.562 1.00 92.00 226 ILE A O 1
ATOM 1831 N N . GLU A 1 227 ? 10.605 1.015 -21.754 1.00 92.44 227 GLU A N 1
ATOM 1832 C CA . GLU A 1 227 ? 10.403 2.466 -21.688 1.00 92.44 227 GLU A CA 1
ATOM 1833 C C . GLU A 1 227 ? 9.236 2.822 -20.757 1.00 92.44 227 GLU A C 1
ATOM 1835 O O . GLU A 1 227 ? 9.398 3.634 -19.842 1.00 92.44 227 GLU A O 1
ATOM 1840 N N . ASP A 1 228 ? 8.092 2.150 -20.901 1.00 91.75 228 ASP A N 1
ATOM 1841 C CA . ASP A 1 228 ? 6.909 2.386 -20.074 1.00 91.75 228 ASP A CA 1
ATOM 1842 C C . ASP A 1 228 ? 7.162 2.105 -18.586 1.00 91.75 228 ASP A C 1
ATOM 1844 O O . ASP A 1 228 ? 6.779 2.896 -17.711 1.00 91.75 228 ASP A O 1
ATOM 1848 N N . VAL A 1 229 ? 7.831 0.991 -18.268 1.00 92.00 229 VAL A N 1
ATOM 1849 C CA . VAL A 1 229 ? 8.205 0.651 -16.886 1.00 92.00 229 VAL A CA 1
ATOM 1850 C C . VAL A 1 229 ? 9.185 1.688 -16.333 1.00 92.00 229 VAL A C 1
ATOM 1852 O O . VAL A 1 229 ? 8.991 2.186 -15.216 1.00 92.00 229 VAL A O 1
ATOM 1855 N N . ASN A 1 230 ? 10.200 2.068 -17.110 1.00 91.88 230 ASN A N 1
ATOM 1856 C CA . ASN A 1 230 ? 11.179 3.080 -16.717 1.00 91.88 230 ASN A CA 1
ATOM 1857 C C . ASN A 1 230 ? 10.537 4.453 -16.501 1.00 91.88 230 ASN A C 1
ATOM 1859 O O . ASN A 1 230 ? 10.867 5.129 -15.525 1.00 91.88 230 ASN A O 1
ATOM 1863 N N . ALA A 1 231 ? 9.554 4.834 -17.316 1.00 88.69 231 ALA A N 1
ATOM 1864 C CA . ALA A 1 231 ? 8.798 6.067 -17.143 1.00 88.69 231 ALA A CA 1
ATOM 1865 C C . ALA A 1 231 ? 8.052 6.095 -15.796 1.00 88.69 231 ALA A C 1
ATOM 1867 O O . ALA A 1 231 ? 8.018 7.128 -15.115 1.00 88.69 231 ALA A O 1
ATOM 1868 N N . LYS A 1 232 ? 7.489 4.962 -15.345 1.00 91.12 232 LYS A N 1
ATOM 1869 C CA . LYS A 1 232 ? 6.867 4.877 -14.008 1.00 91.12 232 LYS A CA 1
ATOM 1870 C C . LYS A 1 232 ? 7.895 4.938 -12.880 1.00 91.12 232 LYS A C 1
ATOM 1872 O O . LYS A 1 232 ? 7.639 5.624 -11.888 1.00 91.12 232 LYS A O 1
ATOM 1877 N N . ILE A 1 233 ? 9.051 4.284 -13.029 1.00 88.44 233 ILE A N 1
ATOM 1878 C CA . ILE A 1 233 ? 10.155 4.362 -12.055 1.00 88.44 233 ILE A CA 1
ATOM 1879 C C . ILE A 1 233 ? 10.646 5.807 -11.929 1.00 88.44 233 ILE A C 1
ATOM 1881 O O . ILE A 1 233 ? 10.745 6.327 -10.817 1.00 88.44 233 ILE A O 1
ATOM 1885 N N . TYR A 1 234 ? 10.880 6.480 -13.055 1.00 86.50 234 TYR A N 1
ATOM 1886 C CA . TYR A 1 234 ? 11.312 7.873 -13.096 1.00 86.50 234 TYR A CA 1
ATOM 1887 C C . TYR A 1 234 ? 10.292 8.803 -12.432 1.00 86.50 234 TYR A C 1
ATOM 1889 O O . TYR A 1 234 ? 10.649 9.637 -11.597 1.00 86.50 234 TYR A O 1
ATOM 1897 N N . LYS A 1 235 ? 8.999 8.626 -12.733 1.00 86.69 235 LYS A N 1
ATOM 1898 C CA . LYS A 1 235 ? 7.927 9.402 -12.097 1.00 86.69 235 LYS A CA 1
ATOM 1899 C C . LYS A 1 235 ? 7.932 9.225 -10.579 1.00 86.69 235 LYS A C 1
ATOM 1901 O O . LYS A 1 235 ? 7.874 10.220 -9.858 1.00 86.69 235 LYS A O 1
ATOM 1906 N N . LEU A 1 236 ? 8.040 7.985 -10.097 1.00 85.69 236 LEU A N 1
ATOM 1907 C CA . LEU A 1 236 ? 8.138 7.702 -8.667 1.00 85.69 236 LEU A CA 1
ATOM 1908 C C . LEU A 1 236 ? 9.377 8.366 -8.057 1.00 85.69 236 LEU A C 1
ATOM 1910 O O . LEU A 1 236 ? 9.265 9.051 -7.044 1.00 85.69 236 LEU A O 1
ATOM 1914 N N . GLN A 1 237 ? 10.544 8.219 -8.684 1.00 83.00 237 GLN A N 1
ATOM 1915 C CA . GLN A 1 237 ? 11.783 8.853 -8.239 1.00 83.00 237 GLN A CA 1
ATOM 1916 C C . GLN A 1 237 ? 11.621 10.372 -8.106 1.00 83.00 237 GLN A C 1
ATOM 1918 O O . GLN A 1 237 ? 11.955 10.930 -7.062 1.00 83.00 237 GLN A O 1
ATOM 1923 N N . LYS A 1 238 ? 11.044 11.036 -9.114 1.00 84.44 238 LYS A N 1
ATOM 1924 C CA . LYS A 1 238 ? 10.769 12.480 -9.095 1.00 84.44 238 LYS A CA 1
ATOM 1925 C C . LYS A 1 238 ? 9.852 12.863 -7.933 1.00 84.44 238 LYS A C 1
ATOM 1927 O O . LYS A 1 238 ? 10.146 13.822 -7.223 1.00 84.44 238 LYS A O 1
ATOM 1932 N N . THR A 1 239 ? 8.791 12.093 -7.685 1.00 81.50 239 THR A N 1
ATOM 1933 C CA . THR A 1 239 ? 7.901 12.304 -6.532 1.00 81.50 239 THR A CA 1
ATOM 1934 C C . THR A 1 239 ? 8.644 12.167 -5.200 1.00 81.50 239 THR A C 1
ATOM 1936 O O . THR A 1 239 ? 8.483 13.017 -4.324 1.00 81.50 239 THR A O 1
ATOM 1939 N N . LEU A 1 240 ? 9.503 11.156 -5.044 1.00 79.00 240 LEU A N 1
ATOM 1940 C CA . LEU A 1 240 ? 10.271 10.947 -3.811 1.00 79.00 240 LEU A CA 1
ATOM 1941 C C . LEU A 1 240 ? 11.334 12.030 -3.578 1.00 79.00 240 LEU A C 1
ATOM 1943 O O . LEU A 1 240 ? 11.546 12.426 -2.430 1.00 79.00 240 LEU A O 1
ATOM 1947 N N . VAL A 1 241 ? 11.969 12.531 -4.643 1.00 80.19 241 VAL A N 1
ATOM 1948 C CA . VAL A 1 241 ? 12.906 13.667 -4.586 1.00 80.19 241 VAL A CA 1
ATOM 1949 C C . VAL A 1 241 ? 12.172 14.944 -4.177 1.00 80.19 241 VAL A C 1
ATOM 1951 O O . VAL A 1 241 ? 12.595 15.625 -3.245 1.00 80.19 241 VAL A O 1
ATOM 1954 N N . GLN A 1 242 ? 11.037 15.251 -4.812 1.00 75.75 242 GLN A N 1
ATOM 1955 C CA . GLN A 1 242 ? 10.215 16.421 -4.472 1.00 75.75 242 GLN A CA 1
ATOM 1956 C C . GLN A 1 242 ? 9.687 16.366 -3.034 1.00 75.75 242 GLN A C 1
ATOM 1958 O O . GLN A 1 242 ? 9.577 17.393 -2.368 1.00 75.75 242 GLN A O 1
ATOM 1963 N N . ALA A 1 243 ? 9.392 15.166 -2.536 1.00 71.69 243 ALA A N 1
ATOM 1964 C CA . ALA A 1 243 ? 8.985 14.940 -1.156 1.00 71.69 243 ALA A CA 1
ATOM 1965 C C . ALA A 1 243 ? 10.156 14.962 -0.149 1.00 71.69 243 ALA A C 1
ATOM 1967 O O . ALA A 1 243 ? 9.909 14.816 1.049 1.00 71.69 243 ALA A O 1
ATOM 1968 N N . GLY A 1 244 ? 11.408 15.113 -0.606 1.00 73.12 244 GLY A N 1
ATOM 1969 C CA . GLY A 1 244 ? 12.611 15.126 0.233 1.00 73.12 244 GLY A CA 1
ATOM 1970 C C . GLY A 1 244 ? 12.951 13.777 0.877 1.00 73.12 244 GLY A C 1
ATOM 1971 O O . GLY A 1 244 ? 13.646 13.740 1.889 1.00 73.12 244 GLY A O 1
ATOM 1972 N N . ILE A 1 245 ? 12.427 12.673 0.338 1.00 70.44 245 ILE A N 1
ATOM 1973 C CA . ILE A 1 245 ? 12.571 11.323 0.906 1.00 70.44 245 ILE A CA 1
ATOM 1974 C C . ILE A 1 245 ? 13.860 10.651 0.423 1.00 70.44 245 ILE A C 1
ATOM 1976 O O . ILE A 1 245 ? 14.495 9.907 1.170 1.00 70.44 245 ILE A O 1
ATOM 1980 N N . ILE A 1 246 ? 14.244 10.910 -0.825 1.00 69.00 246 ILE A N 1
ATOM 1981 C CA . ILE A 1 246 ? 15.513 10.465 -1.399 1.00 69.00 246 ILE A CA 1
ATOM 1982 C C . ILE A 1 246 ? 16.289 11.683 -1.884 1.00 69.00 246 ILE A C 1
ATOM 1984 O O . ILE A 1 246 ? 15.697 12.658 -2.349 1.00 69.00 246 ILE A O 1
ATOM 1988 N N . SER A 1 247 ? 17.615 11.627 -1.783 1.00 58.12 247 SER A N 1
ATOM 1989 C CA . SER A 1 247 ? 18.475 12.614 -2.428 1.00 58.12 247 SER A CA 1
ATOM 1990 C C . SER A 1 247 ? 18.278 12.534 -3.938 1.00 58.12 247 SER A C 1
ATOM 1992 O O . SER A 1 247 ? 18.137 11.434 -4.483 1.00 58.12 247 SER A O 1
ATOM 1994 N N . SER A 1 248 ? 18.323 13.679 -4.623 1.00 51.38 248 SER A N 1
ATOM 1995 C CA . SER A 1 248 ? 18.600 13.653 -6.058 1.00 51.38 248 SER A CA 1
ATOM 1996 C C . SER A 1 248 ? 19.858 12.808 -6.285 1.00 51.38 248 SER A C 1
ATOM 1998 O O . SER A 1 248 ? 20.785 12.897 -5.467 1.00 51.38 248 SER A O 1
ATOM 2000 N N . PRO A 1 249 ? 19.907 11.979 -7.342 1.00 45.75 249 PRO A N 1
ATOM 2001 C CA . PRO A 1 249 ? 21.161 11.349 -7.728 1.00 45.75 249 PRO A CA 1
ATOM 2002 C C . PRO A 1 249 ? 22.243 12.435 -7.794 1.00 45.75 249 PRO A C 1
ATOM 2004 O O . PRO A 1 249 ? 21.957 13.564 -8.207 1.00 45.75 249 PRO A O 1
ATOM 2007 N N . ALA A 1 250 ? 23.440 12.131 -7.280 1.00 31.05 250 ALA A N 1
ATOM 2008 C CA . ALA A 1 250 ? 24.562 13.053 -7.369 1.00 31.05 250 ALA A CA 1
ATOM 2009 C C . ALA A 1 250 ? 24.700 13.472 -8.835 1.00 31.05 250 ALA A C 1
ATOM 2011 O O . ALA A 1 250 ? 24.745 12.611 -9.711 1.00 31.05 250 ALA A O 1
ATOM 2012 N N . LYS A 1 251 ? 24.698 14.782 -9.084 1.00 29.00 251 LYS A N 1
ATOM 2013 C CA . LYS A 1 251 ? 25.100 15.315 -10.377 1.00 29.00 251 LYS A CA 1
ATOM 2014 C C . LYS A 1 251 ? 26.563 14.907 -10.577 1.00 29.00 251 LYS A C 1
ATOM 2016 O O . LYS A 1 251 ? 27.434 15.502 -9.947 1.00 29.00 251 LYS A O 1
ATOM 2021 N N . ASP A 1 252 ? 26.828 13.916 -11.424 1.00 27.56 252 ASP A N 1
ATOM 2022 C CA . ASP A 1 252 ? 27.849 14.177 -12.436 1.00 27.56 252 ASP A CA 1
ATOM 2023 C C . ASP A 1 252 ? 27.333 15.405 -13.190 1.00 27.56 252 ASP A C 1
ATOM 2025 O O . ASP A 1 252 ? 26.128 15.505 -13.426 1.00 27.56 252 ASP A O 1
ATOM 2029 N N . ASP A 1 253 ? 28.190 16.404 -13.362 1.00 27.78 253 ASP A N 1
ATOM 2030 C CA . ASP A 1 253 ? 27.827 17.770 -13.739 1.00 27.78 253 ASP A CA 1
ATOM 2031 C C . ASP A 1 253 ? 27.182 17.808 -15.134 1.00 27.78 253 ASP A C 1
ATOM 2033 O O . ASP A 1 253 ? 27.835 18.054 -16.139 1.00 27.78 253 ASP A O 1
ATOM 2037 N N . ASP A 1 254 ? 25.894 17.485 -15.185 1.00 27.70 254 ASP A N 1
ATOM 2038 C CA . ASP A 1 254 ? 25.062 17.484 -16.372 1.00 27.70 254 ASP A CA 1
ATOM 2039 C C . ASP A 1 254 ? 23.652 17.896 -15.935 1.00 27.70 254 ASP A C 1
ATOM 2041 O O . ASP A 1 254 ? 22.881 17.163 -15.300 1.00 27.70 254 ASP A O 1
ATOM 2045 N N . SER A 1 255 ? 23.361 19.179 -16.114 1.00 29.14 255 SER A N 1
ATOM 2046 C CA . SER A 1 255 ? 22.103 19.773 -15.698 1.00 29.14 255 SER A CA 1
ATOM 2047 C C . SER A 1 255 ? 21.021 19.506 -16.741 1.00 29.14 255 SER A C 1
ATOM 2049 O O . SER A 1 255 ? 20.823 20.314 -17.643 1.00 29.14 255 SER A O 1
ATOM 2051 N N . SER A 1 256 ? 20.244 18.438 -16.552 1.00 27.33 256 SER A N 1
ATOM 2052 C CA . SER A 1 256 ? 18.923 18.290 -17.174 1.00 27.33 256 SER A CA 1
ATOM 2053 C C . SER A 1 256 ? 17.834 18.187 -16.097 1.00 27.33 256 SER A C 1
ATOM 2055 O O . SER A 1 256 ? 17.783 17.281 -15.262 1.00 27.33 256 SER A O 1
ATOM 2057 N N . ALA A 1 257 ? 16.977 19.205 -16.073 1.00 28.14 257 ALA A N 1
ATOM 2058 C CA . ALA A 1 257 ? 15.723 19.226 -15.344 1.00 28.14 257 ALA A CA 1
ATOM 2059 C C . ALA A 1 257 ? 14.610 19.318 -16.389 1.00 28.14 257 ALA A C 1
ATOM 2061 O O . ALA A 1 257 ? 14.368 20.396 -16.920 1.00 28.14 257 ALA A O 1
ATOM 2062 N N . SER A 1 258 ? 13.917 18.214 -16.674 1.00 26.02 258 SER A N 1
ATOM 2063 C CA . SER A 1 258 ? 12.678 18.257 -17.452 1.00 26.02 258 SER A CA 1
ATOM 2064 C C . SER A 1 258 ? 11.478 18.465 -16.520 1.00 26.02 258 SER A C 1
ATOM 2066 O O . SER A 1 258 ? 11.081 17.634 -15.685 1.00 26.02 258 SER A O 1
ATOM 2068 N N . ASN A 1 259 ? 10.907 19.660 -16.635 1.00 26.62 259 ASN A N 1
ATOM 2069 C CA . ASN A 1 259 ? 9.530 19.950 -16.286 1.00 26.62 259 ASN A CA 1
ATOM 2070 C C . ASN A 1 259 ? 8.653 19.444 -17.441 1.00 26.62 259 ASN A C 1
ATOM 2072 O O . ASN A 1 259 ? 8.979 19.681 -18.594 1.00 26.62 259 ASN A O 1
ATOM 2076 N N . THR A 1 260 ? 7.552 18.754 -17.146 1.00 31.44 260 THR A N 1
ATOM 2077 C CA . THR A 1 260 ? 6.517 18.436 -18.142 1.00 31.44 260 THR A CA 1
ATOM 2078 C C . THR A 1 260 ? 5.705 19.701 -18.411 1.00 31.44 260 THR A C 1
ATOM 2080 O O . THR A 1 260 ? 4.675 19.945 -17.788 1.00 31.44 260 THR A O 1
ATOM 2083 N N . GLY A 1 261 ? 6.234 20.525 -19.297 1.00 26.44 261 GLY A N 1
ATOM 2084 C CA . GLY A 1 261 ? 5.528 21.348 -20.269 1.00 26.44 261 GLY A CA 1
ATOM 2085 C C . GLY A 1 261 ? 6.350 21.174 -21.541 1.00 26.44 261 GLY A C 1
ATOM 2086 O O . GLY A 1 261 ? 7.565 21.178 -21.402 1.00 26.44 261 GLY A O 1
ATOM 2087 N N . GLU A 1 262 ? 5.693 20.867 -22.666 1.00 32.47 262 GLU A N 1
ATOM 2088 C CA . GLU A 1 262 ? 6.238 20.804 -24.041 1.00 32.47 262 GLU A CA 1
ATOM 2089 C C . GLU A 1 262 ? 7.770 20.706 -24.102 1.00 32.47 262 GLU A C 1
ATOM 2091 O O . GLU A 1 262 ? 8.442 21.707 -23.884 1.00 32.47 262 GLU A O 1
ATOM 2096 N N . GLU A 1 263 ? 8.317 19.501 -24.328 1.00 33.78 263 GLU A N 1
ATOM 2097 C CA . GLU A 1 263 ? 9.769 19.289 -24.419 1.00 33.78 263 GLU A CA 1
ATOM 2098 C C . GLU A 1 263 ? 10.392 20.310 -25.383 1.00 33.78 263 GLU A C 1
ATOM 2100 O O . GLU A 1 263 ? 10.309 20.158 -26.599 1.00 33.78 263 GLU A O 1
ATOM 2105 N N . GLU A 1 264 ? 11.008 21.363 -24.833 1.00 39.16 264 GLU A N 1
ATOM 2106 C CA . GLU A 1 264 ? 11.910 22.232 -25.577 1.00 39.16 264 GLU A CA 1
ATOM 2107 C C . GLU A 1 264 ? 13.068 21.345 -26.033 1.00 39.16 264 GLU A C 1
ATOM 2109 O O . GLU A 1 264 ? 13.931 20.953 -25.240 1.00 39.16 264 GLU A O 1
ATOM 2114 N N . ILE A 1 265 ? 13.045 20.972 -27.313 1.00 48.47 265 ILE A N 1
ATOM 2115 C CA . ILE A 1 265 ? 14.138 20.279 -27.987 1.00 48.47 265 ILE A CA 1
ATOM 2116 C C . ILE A 1 265 ? 15.379 21.158 -27.811 1.00 48.47 265 ILE A C 1
ATOM 2118 O O . ILE A 1 265 ? 15.456 22.245 -28.385 1.00 48.47 265 ILE A O 1
ATOM 2122 N N . GLN A 1 266 ? 16.339 20.716 -26.992 1.00 57.22 266 GLN A N 1
ATOM 2123 C CA . GLN A 1 266 ? 17.575 21.472 -26.813 1.00 57.22 266 GLN A CA 1
ATOM 2124 C C . GLN A 1 266 ? 18.336 21.513 -28.142 1.00 57.22 266 GLN A C 1
ATOM 2126 O O . GLN A 1 266 ? 18.536 20.459 -28.757 1.00 57.22 266 GLN A O 1
ATOM 2131 N N . PRO A 1 267 ? 18.755 22.706 -28.595 1.00 69.69 267 PRO A N 1
ATOM 2132 C CA . PRO A 1 267 ? 19.402 22.842 -29.880 1.00 69.69 267 PRO A CA 1
ATOM 2133 C C . PRO A 1 267 ? 20.761 22.134 -29.889 1.00 69.69 267 PRO A C 1
ATOM 2135 O O . PRO A 1 267 ? 21.636 22.455 -29.085 1.00 69.69 267 PRO A O 1
ATOM 2138 N N . GLN A 1 268 ? 20.943 21.170 -30.791 1.00 82.94 268 GLN A N 1
ATOM 2139 C CA . GLN A 1 268 ? 22.174 20.385 -30.914 1.00 82.94 268 GLN A CA 1
ATOM 2140 C C . GLN A 1 268 ? 22.495 20.062 -32.372 1.00 82.94 268 GLN A C 1
ATOM 2142 O O . GLN A 1 268 ? 21.607 19.713 -33.146 1.00 82.94 268 GLN A O 1
ATOM 2147 N N . ILE A 1 269 ? 23.775 20.117 -32.748 1.00 81.94 269 ILE A N 1
ATOM 2148 C CA . ILE A 1 269 ? 24.224 19.628 -34.056 1.00 81.94 269 ILE A CA 1
ATOM 2149 C C . ILE A 1 269 ? 24.241 18.104 -34.001 1.00 81.94 269 ILE A C 1
ATOM 2151 O O . ILE A 1 269 ? 24.905 17.510 -33.154 1.00 81.94 269 ILE A O 1
ATOM 2155 N N . THR A 1 270 ? 23.504 17.477 -34.907 1.00 81.56 270 THR A N 1
ATOM 2156 C CA . THR A 1 270 ? 23.333 16.023 -34.952 1.00 81.56 270 THR A CA 1
ATOM 2157 C C . THR A 1 270 ? 24.323 15.354 -35.884 1.00 81.56 270 THR A C 1
ATOM 2159 O O . THR A 1 270 ? 24.749 14.234 -35.609 1.00 81.56 270 THR A O 1
ATOM 2162 N N . ARG A 1 271 ? 24.670 16.008 -36.998 1.00 83.25 271 ARG A N 1
ATOM 2163 C CA . ARG A 1 271 ? 25.523 15.439 -38.045 1.00 83.25 271 ARG A CA 1
ATOM 2164 C C . ARG A 1 271 ? 26.275 16.542 -38.770 1.00 83.25 271 ARG A C 1
ATOM 2166 O O . ARG A 1 271 ? 25.705 17.591 -39.061 1.00 83.25 271 ARG A O 1
ATOM 2173 N N . VAL A 1 272 ? 27.520 16.259 -39.139 1.00 88.06 272 VAL A N 1
ATOM 2174 C CA . VAL A 1 272 ? 28.271 17.060 -40.107 1.00 88.06 272 VAL A CA 1
ATOM 2175 C C . VAL A 1 272 ? 28.886 16.126 -41.136 1.00 88.06 272 VAL A C 1
ATOM 2177 O O . VAL A 1 272 ? 29.550 15.164 -40.765 1.00 88.06 272 VAL A O 1
ATOM 2180 N N . PHE A 1 273 ? 28.632 16.366 -42.422 1.00 87.94 273 PHE A N 1
ATOM 2181 C CA . PHE A 1 273 ? 29.121 15.484 -43.480 1.00 87.94 273 PHE A CA 1
ATOM 2182 C C . PHE A 1 273 ? 29.300 16.188 -44.821 1.00 87.94 273 PHE A C 1
ATOM 2184 O O . PHE A 1 273 ? 28.667 17.198 -45.123 1.00 87.94 273 PHE A O 1
ATOM 2191 N N . GLN A 1 274 ? 30.161 15.618 -45.660 1.00 90.88 274 GLN A N 1
ATOM 2192 C CA . GLN A 1 274 ? 30.380 16.089 -47.022 1.00 90.88 274 GLN A CA 1
ATOM 2193 C C . GLN A 1 274 ? 29.233 15.649 -47.949 1.00 90.88 274 GLN A C 1
ATOM 2195 O O . GLN A 1 274 ? 28.899 14.466 -48.012 1.00 90.88 274 GLN A O 1
ATOM 2200 N N . VAL A 1 275 ? 28.655 16.593 -48.700 1.00 86.12 275 VAL A N 1
ATOM 2201 C CA . VAL A 1 275 ? 27.474 16.358 -49.557 1.00 86.12 275 VAL A CA 1
ATOM 2202 C C . VAL A 1 275 ? 27.797 15.437 -50.737 1.00 86.12 275 VAL A C 1
ATOM 2204 O O . VAL A 1 275 ? 27.015 14.547 -51.067 1.00 86.12 275 VAL A O 1
ATOM 2207 N N . GLU A 1 276 ? 28.959 15.619 -51.368 1.00 81.88 276 GLU A N 1
ATOM 2208 C CA . GLU A 1 276 ? 29.391 14.822 -52.519 1.00 81.88 276 GLU A CA 1
ATOM 2209 C C . GLU A 1 276 ? 30.814 14.303 -52.313 1.00 81.88 276 GLU A C 1
ATOM 2211 O O . GLU A 1 276 ? 31.725 15.081 -52.050 1.00 81.88 276 GLU A O 1
ATOM 2216 N N . GLY A 1 277 ? 31.033 12.992 -52.460 1.00 78.62 277 GLY A N 1
ATOM 2217 C CA . GLY A 1 277 ? 32.368 12.383 -52.364 1.00 78.62 277 GLY A CA 1
ATOM 2218 C C . GLY A 1 277 ? 32.917 12.218 -50.940 1.00 78.62 277 GLY A C 1
ATOM 2219 O O . GLY A 1 277 ? 34.136 12.077 -50.790 1.00 78.62 277 GLY A O 1
ATOM 2220 N N . GLY A 1 278 ? 32.036 12.256 -49.932 1.00 80.00 278 GLY A N 1
ATOM 2221 C CA . GLY A 1 278 ? 32.340 11.939 -48.535 1.00 80.00 278 GLY A CA 1
ATOM 2222 C C . GLY A 1 278 ? 32.490 10.439 -48.272 1.00 80.00 278 GLY A C 1
ATOM 2223 O O . GLY A 1 278 ? 32.042 9.604 -49.061 1.00 80.00 278 GLY A O 1
ATOM 2224 N N . ASP A 1 279 ? 33.126 10.104 -47.153 1.00 78.81 279 ASP A N 1
ATOM 2225 C CA . ASP A 1 279 ? 33.274 8.727 -46.685 1.00 78.81 279 ASP A CA 1
ATOM 2226 C C . ASP A 1 279 ? 32.025 8.302 -45.891 1.00 78.81 279 ASP A C 1
ATOM 2228 O O . ASP A 1 279 ? 31.689 8.897 -44.870 1.00 78.81 279 ASP A O 1
ATOM 2232 N N . ALA A 1 280 ? 31.321 7.271 -46.365 1.00 74.31 280 ALA A N 1
ATOM 2233 C CA . ALA A 1 280 ? 30.111 6.773 -45.712 1.00 74.31 280 ALA A CA 1
ATOM 2234 C C . ALA A 1 280 ? 30.394 6.085 -44.365 1.00 74.31 280 ALA A C 1
ATOM 2236 O O . ALA A 1 280 ? 29.507 6.037 -43.513 1.00 74.31 280 ALA A O 1
ATOM 2237 N N . GLU A 1 281 ? 31.604 5.552 -44.172 1.00 73.25 281 GLU A N 1
ATOM 2238 C CA . GLU A 1 281 ? 32.023 4.937 -42.909 1.00 73.25 281 GLU A CA 1
ATOM 2239 C C . GLU A 1 281 ? 32.591 5.979 -41.934 1.00 73.25 281 GLU A C 1
ATOM 2241 O O . GLU A 1 281 ? 32.533 5.771 -40.724 1.00 73.25 281 GLU A O 1
ATOM 2246 N N . ASN A 1 282 ? 33.062 7.124 -42.447 1.00 80.50 282 ASN A N 1
ATOM 2247 C CA . ASN A 1 282 ? 33.602 8.237 -41.662 1.00 80.50 282 ASN A CA 1
ATOM 2248 C C . ASN A 1 282 ? 32.977 9.577 -42.096 1.00 80.50 282 ASN A C 1
ATOM 2250 O O . ASN A 1 282 ? 33.651 10.399 -42.719 1.00 80.50 282 ASN A O 1
ATOM 2254 N N . PRO A 1 283 ? 31.700 9.838 -41.764 1.00 80.38 283 PRO A N 1
ATOM 2255 C CA . PRO A 1 283 ? 30.978 11.015 -42.256 1.00 80.38 283 PRO A CA 1
ATOM 2256 C C . PRO A 1 283 ? 31.606 12.352 -41.830 1.00 80.38 283 PRO A C 1
ATOM 2258 O O . PRO A 1 283 ? 31.514 13.323 -42.576 1.00 80.38 283 PRO A O 1
ATOM 2261 N N . ASN A 1 284 ? 32.303 12.387 -40.689 1.00 85.94 284 ASN A N 1
ATOM 2262 C CA . ASN A 1 284 ? 33.003 13.577 -40.188 1.00 85.94 284 ASN A CA 1
ATOM 2263 C C . ASN A 1 284 ? 34.365 13.820 -40.874 1.00 85.94 284 ASN A C 1
ATOM 2265 O O . ASN A 1 284 ? 35.103 14.715 -40.465 1.00 85.94 284 ASN A O 1
ATOM 2269 N N . HIS A 1 285 ? 34.738 13.015 -41.871 1.00 88.38 285 HIS A N 1
ATOM 2270 C CA . HIS A 1 285 ? 35.921 13.242 -42.692 1.00 88.38 285 HIS A CA 1
ATOM 2271 C C . HIS A 1 285 ? 35.544 14.126 -43.886 1.00 88.38 285 HIS A C 1
ATOM 2273 O O . HIS A 1 285 ? 34.784 13.716 -44.766 1.00 88.38 285 HIS A O 1
ATOM 2279 N N . ILE A 1 286 ? 36.070 15.350 -43.908 1.00 91.12 286 ILE A N 1
ATOM 2280 C CA . ILE A 1 286 ? 35.670 16.388 -44.856 1.00 91.12 286 ILE A CA 1
ATOM 2281 C C . ILE A 1 286 ? 36.890 16.897 -45.610 1.00 91.12 286 ILE A C 1
ATOM 2283 O O . ILE A 1 286 ? 37.891 17.289 -45.017 1.00 91.12 286 ILE A O 1
ATOM 2287 N N . LYS A 1 287 ? 36.793 16.937 -46.937 1.00 90.75 287 LYS A N 1
ATOM 2288 C CA . LYS A 1 287 ? 37.864 17.467 -47.779 1.00 90.75 287 LYS A CA 1
ATOM 2289 C C . LYS A 1 287 ? 37.834 18.987 -47.810 1.00 90.75 287 LYS A C 1
ATOM 2291 O O . LYS A 1 287 ? 36.767 19.607 -47.876 1.00 90.75 287 LYS A O 1
ATOM 2296 N N . ARG A 1 288 ? 39.013 19.600 -47.854 1.00 91.19 288 ARG A N 1
ATOM 2297 C CA . ARG A 1 288 ? 39.139 21.042 -48.104 1.00 91.19 288 ARG A CA 1
ATOM 2298 C C . ARG A 1 288 ? 38.457 21.435 -49.420 1.00 91.19 288 ARG A C 1
ATOM 2300 O O . ARG A 1 288 ? 38.545 20.722 -50.420 1.00 91.19 288 ARG A O 1
ATOM 2307 N N . GLY A 1 289 ? 37.721 22.547 -49.403 1.00 87.19 289 GLY A N 1
ATOM 2308 C CA . GLY A 1 289 ? 36.950 23.025 -50.555 1.00 87.19 289 GLY A CA 1
ATOM 2309 C C . GLY A 1 289 ? 35.650 22.270 -50.837 1.00 87.19 289 GLY A C 1
ATOM 2310 O O . GLY A 1 289 ? 34.935 22.642 -51.768 1.00 87.19 289 GLY A O 1
ATOM 2311 N N . ALA A 1 290 ? 35.322 21.221 -50.077 1.00 90.94 290 ALA A N 1
ATOM 2312 C CA . ALA A 1 290 ? 34.114 20.445 -50.313 1.00 90.94 290 ALA A CA 1
ATOM 2313 C C . ALA A 1 290 ? 32.861 21.112 -49.731 1.00 90.94 290 ALA A C 1
ATOM 2315 O O . ALA A 1 290 ? 32.903 21.805 -48.709 1.00 90.94 290 ALA A O 1
ATOM 2316 N N . LEU A 1 291 ? 31.721 20.857 -50.375 1.00 92.19 291 LEU A N 1
ATOM 2317 C CA . LEU A 1 291 ? 30.417 21.256 -49.861 1.00 92.19 291 LEU A CA 1
ATOM 2318 C C . LEU A 1 291 ? 30.042 20.363 -48.672 1.00 92.19 291 LEU A C 1
ATOM 2320 O O . LEU A 1 291 ? 30.001 19.137 -48.792 1.00 92.19 291 LEU A O 1
ATOM 2324 N N . THR A 1 292 ? 29.764 20.992 -47.538 1.00 92.00 292 THR A N 1
ATOM 2325 C CA . THR A 1 292 ? 29.517 20.356 -46.243 1.00 92.00 292 THR A CA 1
ATOM 2326 C C . THR A 1 292 ? 28.120 20.702 -45.751 1.00 92.00 292 THR A C 1
ATOM 2328 O O . THR A 1 292 ? 27.730 21.865 -45.801 1.00 92.00 292 THR A O 1
ATOM 2331 N N . GLN A 1 293 ? 27.388 19.706 -45.262 1.00 91.69 293 GLN A N 1
ATOM 2332 C CA . GLN A 1 293 ? 26.088 19.843 -44.608 1.00 91.69 293 GLN A CA 1
ATOM 2333 C C . GLN A 1 293 ? 26.266 19.739 -43.090 1.00 91.69 293 GLN A C 1
ATOM 2335 O O . GLN A 1 293 ? 26.973 18.850 -42.608 1.00 91.69 293 GLN A O 1
ATOM 2340 N N . ILE A 1 294 ? 25.588 20.618 -42.353 1.00 90.44 294 ILE A N 1
ATOM 2341 C CA . ILE A 1 294 ? 25.367 20.522 -40.909 1.00 90.44 294 ILE A CA 1
ATOM 2342 C C . ILE A 1 294 ? 23.870 20.315 -40.693 1.00 90.44 294 ILE A C 1
ATOM 2344 O O . ILE A 1 294 ? 23.088 21.169 -41.106 1.00 90.44 294 ILE A O 1
ATOM 2348 N N . ASP A 1 295 ? 23.496 19.237 -40.008 1.00 84.44 295 ASP A N 1
ATOM 2349 C CA . ASP A 1 295 ? 22.120 19.001 -39.564 1.00 84.44 295 ASP A CA 1
ATOM 2350 C C . ASP A 1 295 ? 22.024 19.233 -38.053 1.00 84.44 295 ASP A C 1
ATOM 2352 O O . ASP A 1 295 ? 22.865 18.744 -37.287 1.00 84.44 295 ASP A O 1
ATOM 2356 N N . TRP A 1 296 ? 20.979 19.911 -37.587 1.00 82.88 296 TRP A N 1
ATOM 2357 C CA . TRP A 1 296 ? 20.726 20.146 -36.166 1.00 82.88 296 TRP A CA 1
ATOM 2358 C C . TRP A 1 296 ? 19.286 19.833 -35.757 1.00 82.88 296 TRP A C 1
ATOM 2360 O O . TRP A 1 296 ? 18.365 19.773 -36.562 1.00 82.88 296 TRP A O 1
ATOM 2370 N N . LEU A 1 297 ? 19.120 19.607 -34.459 1.00 74.25 297 LEU A N 1
ATOM 2371 C CA . LEU A 1 297 ? 17.850 19.611 -33.745 1.00 74.25 297 LEU A CA 1
ATOM 2372 C C . LEU A 1 297 ? 17.720 20.956 -33.026 1.00 74.25 297 LEU A C 1
ATOM 2374 O O . LEU A 1 297 ? 18.736 21.513 -32.620 1.00 74.25 297 LEU A O 1
ATOM 2378 N N . GLY A 1 298 ? 16.490 21.436 -32.838 1.00 65.56 298 GLY A N 1
ATOM 2379 C CA . GLY A 1 298 ? 16.168 22.727 -32.220 1.00 65.56 298 GLY A CA 1
ATOM 2380 C C . GLY A 1 298 ? 15.684 23.729 -33.266 1.00 65.56 298 GLY A C 1
ATOM 2381 O O . GLY A 1 298 ? 16.373 23.958 -34.252 1.00 65.56 298 GLY A O 1
ATOM 2382 N N . GLU A 1 299 ? 14.495 24.300 -33.065 1.00 69.50 299 GLU A N 1
ATOM 2383 C CA . GLU A 1 299 ? 13.845 25.236 -33.997 1.00 69.50 299 GLU A CA 1
ATOM 2384 C C . GLU A 1 299 ? 14.599 26.581 -34.055 1.00 69.50 299 GLU A C 1
ATOM 2386 O O . GLU A 1 299 ? 14.209 27.558 -33.417 1.00 69.50 299 GLU A O 1
ATOM 2391 N N . PHE A 1 300 ? 15.714 26.633 -34.787 1.00 79.94 300 PHE A N 1
ATOM 2392 C CA . PHE A 1 300 ? 16.460 27.863 -35.049 1.00 79.94 300 PHE A CA 1
ATOM 2393 C C . PHE A 1 300 ? 17.066 27.867 -36.454 1.00 79.94 300 PHE A C 1
ATOM 2395 O O . PHE A 1 300 ? 17.369 26.831 -37.042 1.00 79.94 300 PHE A O 1
ATOM 2402 N N . THR A 1 301 ? 17.287 29.069 -36.971 1.00 83.31 301 THR A N 1
ATOM 2403 C CA . THR A 1 301 ? 17.971 29.337 -38.235 1.00 83.31 301 THR A CA 1
ATOM 2404 C C . THR A 1 301 ? 19.308 30.035 -37.986 1.00 83.31 301 THR A C 1
ATOM 2406 O O . THR A 1 301 ? 19.516 30.719 -36.980 1.00 83.31 301 THR A O 1
ATOM 2409 N N . LEU A 1 302 ? 20.273 29.855 -38.891 1.00 85.62 302 LEU A N 1
ATOM 2410 C CA . LEU A 1 302 ? 21.602 30.458 -38.755 1.00 85.62 302 LEU A CA 1
ATOM 2411 C C . LEU A 1 302 ? 21.592 31.929 -39.210 1.00 85.62 302 LEU A C 1
ATOM 2413 O O . LEU A 1 302 ? 21.722 32.226 -40.405 1.00 85.62 302 LEU A O 1
ATOM 2417 N N . VAL A 1 303 ? 21.482 32.856 -38.257 1.00 85.00 303 VAL A N 1
ATOM 2418 C CA . VAL A 1 303 ? 21.400 34.304 -38.502 1.00 85.00 303 VAL A CA 1
ATOM 2419 C C . VAL A 1 303 ? 22.317 35.113 -37.582 1.00 85.00 303 VAL A C 1
ATOM 2421 O O . VAL A 1 303 ? 22.580 34.744 -36.436 1.00 85.00 303 VAL A O 1
ATOM 2424 N N . ASP A 1 304 ? 22.822 36.234 -38.093 1.00 83.75 304 ASP A N 1
ATOM 2425 C CA . ASP A 1 304 ? 23.603 37.199 -37.322 1.00 83.75 304 ASP A CA 1
ATOM 2426 C C . ASP A 1 304 ? 22.709 38.078 -36.423 1.00 83.75 304 ASP A C 1
ATOM 2428 O O . ASP A 1 304 ? 21.483 37.975 -36.411 1.00 83.75 304 ASP A O 1
ATOM 2432 N N . LYS A 1 305 ? 23.321 39.011 -35.682 1.00 82.38 305 LYS A N 1
ATOM 2433 C CA . LYS A 1 305 ? 22.607 39.961 -34.803 1.00 82.38 305 LYS A CA 1
ATOM 2434 C C . LYS A 1 305 ? 21.575 40.839 -35.518 1.00 82.38 305 LYS A C 1
ATOM 2436 O O . LYS A 1 305 ? 20.737 41.437 -34.846 1.00 82.38 305 LYS A O 1
ATOM 2441 N N . THR A 1 306 ? 21.690 41.003 -36.834 1.00 77.69 306 THR A N 1
ATOM 2442 C CA . THR A 1 306 ? 20.776 41.825 -37.639 1.00 77.69 306 THR A CA 1
ATOM 2443 C C . THR A 1 306 ? 19.607 41.012 -38.187 1.00 77.69 306 THR A C 1
ATOM 2445 O O . THR A 1 306 ? 18.584 41.594 -38.535 1.00 77.69 306 THR A O 1
ATOM 2448 N N . GLY A 1 307 ? 19.745 39.682 -38.234 1.00 75.06 307 GLY A N 1
ATOM 2449 C CA . GLY A 1 307 ? 18.780 38.768 -38.836 1.00 75.06 307 GLY A CA 1
ATOM 2450 C C . GLY A 1 307 ? 18.897 38.659 -40.361 1.00 75.06 307 GLY A C 1
ATOM 2451 O O . GLY A 1 307 ? 18.195 37.851 -40.963 1.00 75.06 307 GLY A O 1
ATOM 2452 N N . GLU A 1 308 ? 19.761 39.453 -41.004 1.00 75.25 308 GLU A N 1
ATOM 2453 C CA . GLU A 1 308 ? 19.862 39.527 -42.469 1.00 75.25 308 GLU A CA 1
ATOM 2454 C C . GLU A 1 308 ? 20.955 38.598 -43.032 1.00 75.25 308 GLU A C 1
ATOM 2456 O O . GLU A 1 308 ? 20.756 37.964 -44.074 1.00 75.25 308 GLU A O 1
ATOM 2461 N N . ASN A 1 309 ? 22.088 38.447 -42.333 1.00 84.44 309 ASN A N 1
ATOM 2462 C CA . ASN A 1 309 ? 23.220 37.621 -42.783 1.00 84.44 309 ASN A CA 1
ATOM 2463 C C . ASN A 1 309 ? 23.317 36.299 -42.005 1.00 84.44 309 ASN A C 1
ATOM 2465 O O . ASN A 1 309 ? 22.673 36.153 -40.964 1.00 84.44 309 ASN A O 1
ATOM 2469 N N . PRO A 1 310 ? 24.087 35.309 -42.497 1.00 86.62 310 PRO A N 1
ATOM 2470 C CA . PRO A 1 310 ? 24.403 34.103 -41.736 1.00 86.62 310 PRO A CA 1
ATOM 2471 C C . PRO A 1 310 ? 25.061 34.413 -40.392 1.00 86.62 310 PRO A C 1
ATOM 2473 O O . PRO A 1 310 ? 25.892 35.314 -40.302 1.00 86.62 310 PRO A O 1
ATOM 2476 N N . GLY A 1 311 ? 24.698 33.636 -39.372 1.00 87.50 311 GLY A N 1
ATOM 2477 C CA . GLY A 1 311 ? 25.472 33.533 -38.136 1.00 87.50 311 GLY A CA 1
ATOM 2478 C C . GLY A 1 311 ? 26.850 32.907 -38.378 1.00 87.50 311 GLY A C 1
ATOM 2479 O O . GLY A 1 311 ? 27.180 32.494 -39.493 1.00 87.50 311 GLY A O 1
ATOM 2480 N N . ASP A 1 312 ? 27.659 32.825 -37.327 1.00 91.06 312 ASP A N 1
ATOM 2481 C CA . ASP A 1 312 ? 29.037 32.356 -37.444 1.00 91.06 312 ASP A CA 1
ATOM 2482 C C . ASP A 1 312 ? 29.095 30.821 -37.405 1.00 91.06 312 ASP A C 1
ATOM 2484 O O . ASP A 1 312 ? 28.534 30.195 -36.507 1.00 91.06 312 ASP A O 1
ATOM 2488 N N . ILE A 1 313 ? 29.833 30.218 -38.341 1.00 91.38 313 ILE A N 1
ATOM 2489 C CA . ILE A 1 313 ? 30.326 28.836 -38.237 1.00 91.38 313 ILE A CA 1
ATOM 2490 C C . ILE A 1 313 ? 31.820 28.919 -37.928 1.00 91.38 313 ILE A C 1
ATOM 2492 O O . ILE A 1 313 ? 32.572 29.573 -38.654 1.00 91.38 313 ILE A O 1
ATOM 2496 N N . ILE A 1 314 ? 32.242 28.277 -36.845 1.00 90.56 314 ILE A N 1
ATOM 2497 C CA . ILE A 1 314 ? 33.584 28.375 -36.277 1.00 90.56 314 ILE A CA 1
ATOM 2498 C C . ILE A 1 314 ? 34.208 26.984 -36.219 1.00 90.56 314 ILE A C 1
ATOM 2500 O O . ILE A 1 314 ? 33.622 26.052 -35.667 1.00 90.56 314 ILE A O 1
ATOM 2504 N N . LEU A 1 315 ? 35.412 26.863 -36.769 1.00 90.44 315 LEU A N 1
ATOM 2505 C CA . LEU A 1 315 ? 36.257 25.679 -36.705 1.00 90.44 315 LEU A CA 1
ATOM 2506 C C . LEU A 1 315 ? 37.443 25.973 -35.792 1.00 90.44 315 LEU A C 1
ATOM 2508 O O . LEU A 1 315 ? 38.265 26.830 -36.099 1.00 90.44 315 LEU A O 1
ATOM 2512 N N . GLN A 1 316 ? 37.551 25.256 -34.681 1.00 89.19 316 GLN A N 1
ATOM 2513 C CA . GLN A 1 316 ? 38.658 25.404 -33.742 1.00 89.19 316 GLN A CA 1
ATOM 2514 C C . GLN A 1 316 ? 39.638 24.243 -33.896 1.00 89.19 316 GLN A C 1
ATOM 2516 O O . GLN A 1 316 ? 39.239 23.085 -33.758 1.00 89.19 316 GLN A O 1
ATOM 2521 N N . ASN A 1 317 ? 40.912 24.536 -34.164 1.00 86.00 317 ASN A N 1
ATOM 2522 C CA . ASN A 1 317 ? 41.950 23.503 -34.229 1.00 86.00 317 ASN A CA 1
ATOM 2523 C C . ASN A 1 317 ? 42.407 23.041 -32.830 1.00 86.00 317 ASN A C 1
ATOM 2525 O O . ASN A 1 317 ? 42.044 23.615 -31.803 1.00 86.00 317 ASN A O 1
ATOM 2529 N N . ASP A 1 318 ? 43.255 22.017 -32.787 1.00 78.62 318 ASP A N 1
ATOM 2530 C CA . ASP A 1 318 ? 43.831 21.454 -31.556 1.00 78.62 318 ASP A CA 1
ATOM 2531 C C . ASP A 1 318 ? 44.721 22.429 -30.756 1.00 78.62 318 ASP A C 1
ATOM 2533 O O . ASP A 1 318 ? 44.959 22.230 -29.563 1.00 78.62 318 ASP A O 1
ATOM 2537 N N . GLN A 1 319 ? 45.182 23.506 -31.392 1.00 76.31 319 GLN A N 1
ATOM 2538 C CA . GLN A 1 319 ? 45.935 24.599 -30.774 1.00 76.31 319 GLN A CA 1
ATOM 2539 C C . GLN A 1 319 ? 45.031 25.711 -30.213 1.00 76.31 319 GLN A C 1
ATOM 2541 O O . GLN A 1 319 ? 45.539 26.659 -29.611 1.00 76.31 319 GLN A O 1
ATOM 2546 N N . GLY A 1 320 ? 43.707 25.595 -30.372 1.00 78.06 320 GLY A N 1
ATOM 2547 C CA . GLY A 1 320 ? 42.725 26.557 -29.872 1.00 78.06 320 GLY A CA 1
ATOM 2548 C C . GLY A 1 320 ? 42.580 27.816 -30.730 1.00 78.06 320 GLY A C 1
ATOM 2549 O O . GLY A 1 320 ? 42.087 28.830 -30.237 1.00 78.06 320 GLY A O 1
ATOM 2550 N N . TYR A 1 321 ? 43.028 27.782 -31.988 1.00 81.25 321 TYR A N 1
ATOM 2551 C CA . TYR A 1 321 ? 42.783 28.853 -32.950 1.00 81.25 321 TYR A CA 1
ATOM 2552 C C . TYR A 1 321 ? 41.421 28.658 -33.617 1.00 81.25 321 TYR A C 1
ATOM 2554 O O . TYR A 1 321 ? 41.174 27.620 -34.233 1.00 81.25 321 TYR A O 1
ATOM 2562 N N . ASP A 1 322 ? 40.571 29.677 -33.500 1.00 88.44 322 ASP A N 1
ATOM 2563 C CA . ASP A 1 322 ? 39.246 29.734 -34.114 1.00 88.44 322 ASP A CA 1
ATOM 2564 C C . ASP A 1 322 ? 39.355 30.302 -35.536 1.00 88.44 322 ASP A C 1
ATOM 2566 O O . ASP A 1 322 ? 39.761 31.452 -35.720 1.00 88.44 322 ASP A O 1
ATOM 2570 N N . GLU A 1 323 ? 38.938 29.520 -36.528 1.00 87.75 323 GLU A N 1
ATOM 2571 C CA . GLU A 1 323 ? 38.729 29.959 -37.906 1.00 87.75 323 GLU A CA 1
ATOM 2572 C C . GLU A 1 323 ? 37.231 30.127 -38.170 1.00 87.75 323 GLU A C 1
ATOM 2574 O O . GLU A 1 323 ? 36.434 29.235 -37.876 1.00 87.75 323 GLU A O 1
ATOM 2579 N N . LYS A 1 324 ? 36.831 31.263 -38.748 1.00 90.38 324 LYS A N 1
ATOM 2580 C CA . LYS A 1 324 ? 35.430 31.531 -39.094 1.00 90.38 324 LYS A CA 1
ATOM 2581 C C . LYS A 1 324 ? 35.176 31.277 -40.573 1.00 90.38 324 LYS A C 1
ATOM 2583 O O . LYS A 1 324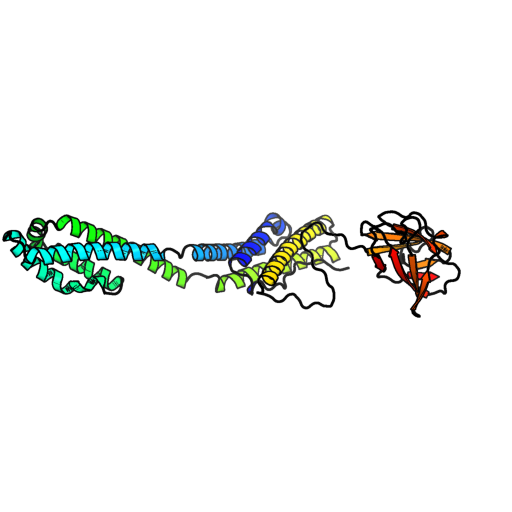 ? 35.882 31.811 -41.424 1.00 90.38 324 LYS A O 1
ATOM 2588 N N . ILE A 1 325 ? 34.120 30.534 -40.886 1.00 89.81 325 ILE A N 1
ATOM 2589 C CA . ILE A 1 325 ? 33.656 30.379 -42.266 1.00 89.81 325 ILE A CA 1
ATOM 2590 C C . IL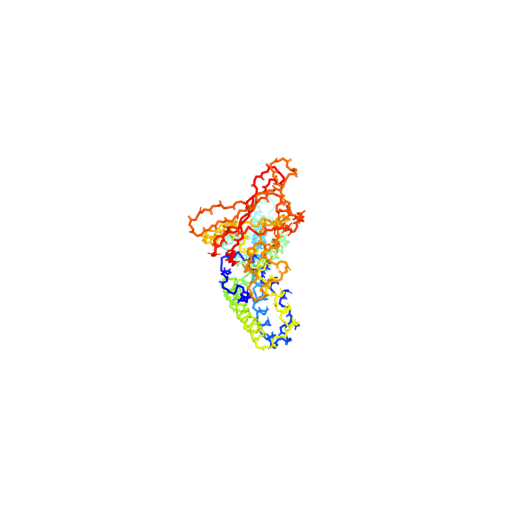E A 1 325 ? 33.093 31.716 -42.754 1.00 89.81 325 ILE A C 1
ATOM 2592 O O . ILE A 1 325 ? 32.260 32.332 -42.089 1.00 89.81 325 ILE A O 1
ATOM 2596 N N . SER A 1 326 ? 33.536 32.163 -43.930 1.00 88.06 326 SER A N 1
ATOM 2597 C CA . SER A 1 326 ? 32.995 33.370 -44.562 1.00 88.06 326 SER A CA 1
ATOM 2598 C C . SER A 1 326 ? 31.494 33.222 -44.816 1.00 88.06 326 SER A C 1
ATOM 2600 O O . SER A 1 326 ? 31.053 32.202 -45.344 1.00 88.06 326 SER A O 1
ATOM 2602 N N . ALA A 1 327 ? 30.716 34.268 -44.531 1.00 85.81 327 ALA A N 1
ATOM 2603 C CA . ALA A 1 327 ? 29.277 34.294 -44.792 1.00 85.81 327 ALA A CA 1
ATOM 2604 C C . ALA A 1 327 ? 28.924 34.000 -46.266 1.00 85.81 327 ALA A C 1
ATOM 2606 O O . ALA A 1 327 ? 27.885 33.406 -46.539 1.00 85.81 327 ALA A O 1
ATOM 2607 N N . GLU A 1 328 ? 29.801 34.357 -47.212 1.00 87.31 328 GLU A N 1
ATOM 2608 C CA . GLU A 1 328 ? 29.628 34.073 -48.648 1.00 87.31 328 GLU A CA 1
ATOM 2609 C C . GLU A 1 328 ? 29.708 32.576 -48.979 1.00 87.31 328 GLU A C 1
ATOM 2611 O O . GLU A 1 328 ? 29.175 32.134 -49.996 1.00 87.31 328 GLU A O 1
ATOM 2616 N N . ALA A 1 329 ? 30.372 31.793 -48.126 1.00 88.69 329 ALA A N 1
ATOM 2617 C CA . ALA A 1 329 ? 30.512 30.353 -48.285 1.00 88.69 329 ALA A CA 1
ATOM 2618 C C . ALA A 1 329 ? 29.341 29.570 -47.669 1.00 88.69 329 ALA A C 1
ATOM 2620 O O . ALA A 1 329 ? 29.301 28.354 -47.845 1.00 88.69 329 ALA A O 1
ATOM 2621 N N . ILE A 1 330 ? 28.408 30.234 -46.970 1.00 91.88 330 ILE A N 1
ATOM 2622 C CA . ILE A 1 330 ? 27.261 29.623 -46.283 1.00 91.88 330 ILE A CA 1
ATOM 2623 C C . ILE A 1 330 ? 26.002 29.747 -47.149 1.00 91.88 330 ILE A C 1
ATOM 2625 O O . ILE A 1 330 ? 25.657 30.813 -47.656 1.00 91.88 330 ILE A O 1
ATOM 2629 N N . SER A 1 331 ? 25.275 28.645 -47.297 1.00 86.69 331 SER A N 1
ATOM 2630 C CA . SER A 1 331 ? 24.084 28.513 -48.133 1.00 86.69 331 SER A CA 1
ATOM 2631 C C . SER A 1 331 ? 23.055 27.564 -47.501 1.00 86.69 331 SER A C 1
ATOM 2633 O O . SER A 1 331 ? 23.313 26.963 -46.464 1.00 86.69 331 SER A O 1
ATOM 2635 N N . GLN A 1 332 ? 21.864 27.465 -48.106 1.00 82.75 332 GLN A N 1
ATOM 2636 C CA . GLN A 1 332 ? 20.780 26.553 -47.689 1.00 82.75 332 GLN A CA 1
ATOM 2637 C C . GLN A 1 332 ? 20.502 26.557 -46.177 1.00 82.75 332 GLN A C 1
ATOM 2639 O O . GLN A 1 332 ? 20.536 25.520 -45.537 1.00 82.75 332 GLN A O 1
ATOM 2644 N N . ARG A 1 333 ? 20.272 27.742 -45.605 1.00 85.12 333 ARG A N 1
ATOM 2645 C CA . ARG A 1 333 ? 19.977 27.913 -44.177 1.00 85.12 333 ARG A CA 1
ATOM 2646 C C . ARG A 1 333 ? 18.487 27.690 -43.942 1.00 85.12 333 ARG A C 1
ATOM 2648 O O . ARG A 1 333 ? 17.685 28.483 -44.439 1.00 85.12 333 ARG A O 1
ATOM 2655 N N . ASP A 1 334 ? 18.137 26.656 -43.199 1.00 80.88 334 ASP A N 1
ATOM 2656 C CA . ASP A 1 334 ? 16.766 26.389 -42.772 1.00 80.88 334 ASP A CA 1
ATOM 2657 C C . ASP A 1 334 ? 16.715 26.023 -41.280 1.00 80.88 334 ASP A C 1
ATOM 2659 O O . ASP A 1 334 ? 17.676 26.253 -40.548 1.00 80.88 334 ASP A O 1
ATOM 2663 N N . GLU A 1 335 ? 15.560 25.556 -40.810 1.00 76.06 335 GLU A N 1
ATOM 2664 C CA . GLU A 1 335 ? 15.312 25.196 -39.407 1.00 76.06 335 GLU A CA 1
ATOM 2665 C C . GLU A 1 335 ? 15.969 23.872 -38.981 1.00 76.06 335 GLU A C 1
ATOM 2667 O O . GLU A 1 335 ? 16.059 23.594 -37.789 1.00 76.06 335 GLU A O 1
ATOM 2672 N N . ASN A 1 336 ? 16.444 23.069 -39.937 1.00 77.44 336 ASN A N 1
ATOM 2673 C CA . ASN A 1 336 ? 17.026 21.747 -39.707 1.00 77.44 336 ASN A CA 1
ATOM 2674 C C . ASN A 1 336 ? 18.533 21.704 -39.998 1.00 77.44 336 ASN A C 1
ATOM 2676 O O . ASN A 1 336 ? 19.187 20.711 -39.675 1.00 77.44 336 ASN A O 1
ATOM 2680 N N . GLY A 1 337 ? 19.096 22.738 -40.628 1.00 87.94 337 GLY A N 1
ATOM 2681 C CA . GLY A 1 337 ? 20.506 22.743 -40.977 1.00 87.94 337 GLY A CA 1
ATOM 2682 C C . GLY A 1 337 ? 20.979 23.902 -41.846 1.00 87.94 337 GLY A C 1
ATOM 2683 O O . GLY A 1 337 ? 20.262 24.852 -42.176 1.00 87.94 337 GLY A O 1
ATOM 2684 N N . CYS A 1 338 ? 22.250 23.810 -42.235 1.00 90.44 338 CYS A N 1
ATOM 2685 C CA . CYS A 1 338 ? 22.819 24.638 -43.290 1.00 90.44 338 CYS A CA 1
ATOM 2686 C C . CYS A 1 338 ? 23.885 23.899 -44.096 1.00 90.44 338 CYS A C 1
ATOM 2688 O O . CYS A 1 338 ? 24.432 22.883 -43.663 1.00 90.44 338 CYS A O 1
ATOM 2690 N N . GLN A 1 339 ? 24.216 24.448 -45.263 1.00 92.25 339 GLN A N 1
ATOM 2691 C CA . GLN A 1 339 ? 25.360 24.013 -46.053 1.00 92.25 339 GLN A CA 1
ATOM 2692 C C . GLN A 1 339 ? 26.426 25.095 -46.106 1.00 92.25 339 GLN A C 1
ATOM 2694 O O . GLN A 1 339 ? 26.121 26.283 -46.185 1.00 92.25 339 GLN A O 1
ATOM 2699 N N . PHE A 1 340 ? 27.692 24.704 -46.154 1.00 93.38 340 PHE A N 1
ATOM 2700 C CA . PHE A 1 340 ? 28.779 25.636 -46.420 1.00 93.38 340 PHE A CA 1
ATOM 2701 C C . PHE A 1 340 ? 29.918 24.984 -47.202 1.00 93.38 340 PHE A C 1
ATOM 2703 O O . PHE A 1 340 ? 30.055 23.763 -47.234 1.00 93.38 340 PHE A O 1
ATOM 2710 N N . THR A 1 341 ? 30.741 25.801 -47.854 1.00 92.12 341 THR A N 1
ATOM 2711 C CA . THR A 1 341 ? 31.957 25.324 -48.529 1.00 92.12 341 THR A CA 1
ATOM 2712 C C . THR A 1 341 ? 33.142 25.370 -47.566 1.00 92.12 341 THR A C 1
ATOM 2714 O O . THR A 1 341 ? 33.437 26.424 -47.003 1.00 92.12 341 THR A O 1
ATOM 2717 N N . MET A 1 342 ? 33.826 24.238 -47.382 1.00 91.12 342 MET A N 1
ATOM 2718 C CA . MET A 1 342 ? 34.969 24.113 -46.473 1.00 91.12 342 MET A CA 1
ATOM 2719 C C . MET A 1 342 ? 36.173 24.946 -46.945 1.00 91.12 342 MET A C 1
ATOM 2721 O O . MET A 1 342 ? 36.466 25.008 -48.138 1.00 91.12 342 MET A O 1
ATOM 2725 N N . VAL A 1 343 ? 36.905 25.568 -46.017 1.00 89.12 343 VAL A N 1
ATOM 2726 C CA . VAL A 1 343 ? 38.038 26.460 -46.335 1.00 89.12 343 VAL A CA 1
ATOM 2727 C C . VAL A 1 343 ? 39.218 25.670 -46.918 1.00 89.12 343 VAL A C 1
ATOM 2729 O O . VAL A 1 343 ? 39.584 24.612 -46.410 1.00 89.12 343 VAL A O 1
ATOM 2732 N N . ASN A 1 344 ? 39.832 26.192 -47.987 1.00 85.94 344 ASN A N 1
ATOM 2733 C CA . ASN A 1 344 ? 40.942 25.528 -48.688 1.00 85.94 344 ASN A CA 1
ATOM 2734 C C . ASN A 1 344 ? 42.298 25.634 -47.976 1.00 85.94 344 ASN A C 1
ATOM 2736 O O . ASN A 1 344 ? 43.153 24.777 -48.175 1.00 85.94 344 ASN A O 1
ATOM 2740 N N . ASP A 1 345 ? 42.491 26.673 -47.165 1.00 85.12 345 ASP A N 1
ATOM 2741 C CA . ASP A 1 345 ? 43.792 27.028 -46.584 1.00 85.12 345 ASP A CA 1
ATOM 2742 C C . ASP A 1 345 ? 43.970 26.527 -45.135 1.00 85.12 345 ASP A C 1
ATOM 2744 O O . ASP A 1 345 ? 44.909 26.923 -44.444 1.00 85.12 345 ASP A O 1
ATOM 2748 N N . LEU A 1 346 ? 43.076 25.650 -44.662 1.00 87.25 346 LEU A N 1
ATOM 2749 C CA . LEU A 1 346 ? 43.193 25.009 -43.351 1.00 87.25 346 LEU A CA 1
ATOM 2750 C C . LEU A 1 346 ? 44.234 23.885 -43.362 1.00 87.25 346 LEU A C 1
ATOM 2752 O O . LEU A 1 346 ? 44.399 23.162 -44.344 1.00 87.25 346 LEU A O 1
ATOM 2756 N N . THR A 1 347 ? 44.943 23.718 -42.249 1.00 86.38 347 THR A N 1
ATOM 2757 C CA . THR A 1 347 ? 45.861 22.590 -42.061 1.00 86.38 347 THR A CA 1
ATOM 2758 C C . THR A 1 347 ? 45.094 21.276 -41.939 1.00 86.38 347 THR A C 1
ATOM 2760 O O . THR A 1 347 ? 43.980 21.247 -41.430 1.00 86.38 347 THR A O 1
ATOM 2763 N N . GLU A 1 348 ? 45.696 20.177 -42.389 1.00 89.12 348 GLU A N 1
ATOM 2764 C CA . GLU A 1 348 ? 45.161 18.833 -42.148 1.00 89.12 348 GLU A CA 1
ATOM 2765 C C . GLU A 1 348 ? 45.129 18.541 -40.640 1.00 89.12 348 GLU A C 1
ATOM 2767 O O . GLU A 1 348 ? 46.100 18.832 -39.932 1.00 89.12 348 GLU A O 1
ATOM 2772 N N . GLY A 1 349 ? 44.023 17.987 -40.139 1.00 86.88 349 GLY A N 1
ATOM 2773 C CA . GLY A 1 349 ? 43.885 17.670 -38.718 1.00 86.88 349 GLY A CA 1
ATOM 2774 C C . GLY A 1 349 ? 42.452 17.689 -38.196 1.00 86.88 349 GLY A C 1
ATOM 2775 O O . GLY A 1 349 ? 41.489 17.800 -38.952 1.00 86.88 349 GLY A O 1
ATOM 2776 N N . ASN A 1 350 ? 42.323 17.566 -36.873 1.00 87.38 350 ASN A N 1
ATOM 2777 C CA . ASN A 1 350 ? 41.032 17.565 -36.188 1.00 87.38 350 ASN A CA 1
ATOM 2778 C C . ASN A 1 350 ? 40.589 18.983 -35.827 1.00 87.38 350 ASN A C 1
ATOM 2780 O O . ASN A 1 350 ? 41.359 19.758 -35.257 1.00 87.38 350 ASN A O 1
ATOM 2784 N N . TYR A 1 351 ? 39.317 19.267 -36.082 1.00 88.88 351 TYR A N 1
ATOM 2785 C CA . TYR A 1 351 ? 38.669 20.531 -35.775 1.00 88.88 351 TYR A CA 1
ATOM 2786 C C . TYR A 1 351 ? 37.392 20.301 -34.975 1.00 88.88 351 TYR A C 1
ATOM 2788 O O . TYR A 1 351 ? 36.609 19.394 -35.258 1.00 88.88 351 TYR A O 1
ATOM 2796 N N . THR A 1 352 ? 37.161 21.160 -33.990 1.00 88.06 352 THR A N 1
ATOM 2797 C CA . THR A 1 352 ? 35.873 21.262 -33.303 1.00 88.06 352 THR A CA 1
ATOM 2798 C C . THR A 1 352 ? 35.001 22.256 -34.056 1.00 88.06 352 THR A C 1
ATOM 2800 O O . THR A 1 352 ? 35.442 23.376 -34.310 1.00 88.06 352 THR A O 1
ATOM 2803 N N . LEU A 1 353 ? 33.769 21.873 -34.393 1.00 91.12 353 LEU A N 1
ATOM 2804 C CA . LEU A 1 353 ? 32.818 22.759 -35.062 1.00 91.12 353 LEU A CA 1
ATOM 2805 C C . LEU A 1 353 ? 31.832 23.354 -34.058 1.00 91.12 353 LEU A C 1
ATOM 2807 O O . LEU A 1 353 ? 31.235 22.638 -33.255 1.00 91.12 353 LEU A O 1
ATOM 2811 N N . ARG A 1 354 ? 31.625 24.667 -34.135 1.00 89.75 354 ARG A N 1
ATOM 2812 C CA . ARG A 1 354 ? 30.636 25.405 -33.349 1.00 89.75 354 ARG A CA 1
ATOM 2813 C C . ARG A 1 354 ? 29.896 26.393 -34.234 1.00 89.75 354 ARG A C 1
ATOM 2815 O O . ARG A 1 354 ? 30.491 26.978 -35.131 1.00 89.75 354 ARG A O 1
ATOM 2822 N N . ILE A 1 355 ? 28.618 26.603 -33.958 1.00 89.56 355 ILE A N 1
ATOM 2823 C CA . ILE A 1 355 ? 27.820 27.658 -34.577 1.00 89.56 355 ILE A CA 1
ATOM 2824 C C . ILE A 1 355 ? 27.396 28.673 -33.522 1.00 89.56 355 ILE A C 1
ATOM 2826 O O . ILE A 1 355 ? 27.094 28.308 -32.384 1.00 89.56 355 ILE A O 1
ATOM 2830 N N . GLU A 1 356 ? 27.379 29.944 -33.901 1.00 86.38 356 GLU A N 1
ATOM 2831 C CA . GLU A 1 356 ? 26.889 31.047 -33.078 1.00 86.38 356 GLU A CA 1
ATOM 2832 C C . GLU A 1 356 ? 25.818 31.804 -33.874 1.00 86.38 356 GLU A C 1
ATOM 2834 O O . GLU A 1 356 ? 26.108 32.439 -34.890 1.00 86.38 356 GLU A O 1
ATOM 2839 N N . THR A 1 357 ? 24.568 31.723 -33.422 1.00 84.62 357 THR A N 1
ATOM 2840 C CA . THR A 1 357 ? 23.406 32.355 -34.064 1.00 84.62 357 THR A CA 1
ATOM 2841 C C . THR A 1 357 ? 22.691 33.289 -33.091 1.00 84.62 357 THR A C 1
ATOM 2843 O O . THR A 1 357 ? 22.831 33.162 -31.876 1.00 84.62 357 THR A O 1
ATOM 2846 N N . TYR A 1 358 ? 21.937 34.249 -33.617 1.00 79.88 358 TYR A N 1
ATOM 2847 C CA . TYR A 1 358 ? 21.164 35.222 -32.836 1.00 79.88 358 TYR A CA 1
ATOM 2848 C C . TYR A 1 358 ? 19.660 35.135 -33.117 1.00 79.88 358 TYR A C 1
ATOM 2850 O O . TYR A 1 358 ? 18.932 36.114 -32.926 1.00 79.88 358 TYR A O 1
ATOM 2858 N N . ASP A 1 359 ? 19.188 33.973 -33.569 1.00 67.19 359 ASP A N 1
ATOM 2859 C CA . ASP A 1 359 ? 17.765 33.736 -33.793 1.00 67.19 359 ASP A CA 1
ATOM 2860 C C . ASP A 1 359 ? 16.971 33.924 -32.485 1.00 67.19 359 ASP A C 1
ATOM 2862 O O . ASP A 1 359 ? 17.344 33.413 -31.429 1.00 67.19 359 ASP A O 1
ATOM 2866 N N . GLY A 1 360 ? 15.923 34.750 -32.513 1.00 62.53 360 GLY A N 1
ATOM 2867 C CA . GLY A 1 360 ? 15.187 35.157 -31.305 1.00 62.53 360 GLY A CA 1
ATOM 2868 C C . GLY A 1 360 ? 15.872 36.215 -30.416 1.00 62.53 360 GLY A C 1
ATOM 2869 O O . GLY A 1 360 ? 15.365 36.531 -29.338 1.00 62.53 360 GLY A O 1
ATOM 2870 N N . GLY A 1 361 ? 16.990 36.811 -30.851 1.00 58.12 361 GLY A N 1
ATOM 2871 C CA . GLY A 1 361 ? 17.608 38.001 -30.242 1.00 58.12 361 GLY A CA 1
ATOM 2872 C C . GLY A 1 361 ? 18.631 37.749 -29.126 1.00 58.12 361 GLY A C 1
ATOM 2873 O O . GLY A 1 361 ? 19.339 38.683 -28.741 1.00 58.12 361 GLY A O 1
ATOM 2874 N N . ASN A 1 362 ? 18.765 36.512 -28.638 1.00 69.94 362 ASN A N 1
ATOM 2875 C CA . ASN A 1 362 ? 19.826 36.099 -27.712 1.00 69.94 362 ASN A CA 1
ATOM 2876 C C . ASN A 1 362 ? 20.867 35.233 -28.444 1.00 69.94 362 ASN A C 1
ATOM 2878 O O . ASN A 1 362 ? 20.488 34.475 -29.332 1.00 69.94 362 ASN A O 1
ATOM 2882 N N . PRO A 1 363 ? 22.165 35.309 -28.084 1.00 73.75 363 PRO A N 1
ATOM 2883 C CA . PRO A 1 363 ? 23.180 34.440 -28.670 1.00 73.75 363 PRO A CA 1
ATOM 2884 C C . PRO A 1 363 ? 22.930 32.984 -28.272 1.00 73.75 363 PRO A C 1
ATOM 2886 O O . PRO A 1 363 ? 22.986 32.642 -27.088 1.00 73.75 363 PRO A O 1
ATOM 2889 N N . LEU A 1 364 ? 22.706 32.135 -29.266 1.00 79.88 364 LEU A N 1
ATOM 2890 C CA . LEU A 1 364 ? 22.681 30.689 -29.141 1.00 79.88 364 LEU A CA 1
ATOM 2891 C C . LEU A 1 364 ? 23.984 30.127 -29.707 1.00 79.88 364 LEU A C 1
ATOM 2893 O O . LEU A 1 364 ? 24.363 30.417 -30.842 1.00 79.88 364 LEU A O 1
ATOM 2897 N N . VAL A 1 365 ? 24.667 29.318 -28.902 1.00 83.31 365 VAL A N 1
ATOM 2898 C CA . VAL A 1 365 ? 25.929 28.682 -29.271 1.00 83.31 365 VAL A CA 1
ATOM 2899 C C . VAL A 1 365 ? 25.743 27.176 -29.211 1.00 83.31 365 VAL A C 1
ATOM 2901 O O . VAL A 1 365 ? 25.435 26.642 -28.147 1.00 83.31 365 VAL A O 1
ATOM 2904 N N . VAL A 1 366 ? 25.942 26.498 -30.340 1.00 80.81 366 VAL A N 1
ATOM 2905 C CA . VAL A 1 366 ? 25.792 25.041 -30.444 1.00 80.81 366 VAL A CA 1
ATOM 2906 C C . VAL A 1 366 ? 27.093 24.448 -30.959 1.00 80.81 366 VAL A C 1
ATOM 2908 O O . VAL A 1 366 ? 27.604 24.862 -31.996 1.00 80.81 366 VAL A O 1
ATOM 2911 N N . GLN A 1 367 ? 27.653 23.488 -30.229 1.00 85.38 367 GLN A N 1
ATOM 2912 C CA . GLN A 1 367 ? 28.903 22.823 -30.588 1.00 85.38 367 GLN A CA 1
ATOM 2913 C C . GLN A 1 367 ? 28.626 21.385 -31.021 1.00 85.38 367 GLN A C 1
ATOM 2915 O O . GLN A 1 367 ? 27.839 20.683 -30.388 1.00 85.38 367 GLN A O 1
ATOM 2920 N N . TYR A 1 368 ? 29.289 20.940 -32.086 1.00 86.31 368 TYR A N 1
ATOM 2921 C CA . TYR A 1 368 ? 29.254 19.546 -32.497 1.00 86.31 368 TYR A CA 1
ATOM 2922 C C . TYR A 1 368 ? 30.143 18.716 -31.568 1.00 86.31 368 TYR A C 1
ATOM 2924 O O . TYR A 1 368 ? 31.280 19.090 -31.272 1.00 86.31 368 TYR A O 1
ATOM 2932 N N . LEU A 1 369 ? 29.598 17.609 -31.065 1.00 73.62 369 LEU A N 1
ATOM 2933 C CA . LEU A 1 369 ? 30.250 16.792 -30.039 1.00 73.62 369 LEU A CA 1
ATOM 2934 C C . LEU A 1 369 ? 31.397 15.942 -30.593 1.00 73.62 369 LEU A C 1
ATOM 2936 O O . LEU A 1 369 ? 32.282 15.541 -29.838 1.00 73.62 369 LEU A O 1
ATOM 2940 N N . GLU A 1 370 ? 31.386 15.671 -31.896 1.00 76.62 370 GLU A N 1
ATOM 2941 C CA . GLU A 1 370 ? 32.412 14.877 -32.558 1.00 76.62 370 GLU A CA 1
ATOM 2942 C C . GLU A 1 370 ? 33.389 15.785 -33.320 1.00 76.62 370 GLU A C 1
ATOM 2944 O O . GLU A 1 370 ? 32.971 16.761 -33.948 1.00 76.62 370 GLU A O 1
ATOM 2949 N N . PRO A 1 371 ? 34.702 15.500 -33.285 1.00 82.69 371 PRO A N 1
ATOM 2950 C CA . PRO A 1 371 ? 35.655 16.240 -34.092 1.00 82.69 371 PRO A CA 1
ATOM 2951 C C . PRO A 1 371 ? 35.453 15.927 -35.577 1.00 82.69 371 PRO A C 1
ATOM 2953 O O . PRO A 1 371 ? 35.135 14.800 -35.966 1.00 82.69 371 PRO A O 1
ATOM 2956 N N . ILE A 1 372 ? 35.700 16.933 -36.405 1.00 90.00 372 ILE A N 1
ATOM 2957 C CA . ILE A 1 372 ? 35.766 16.811 -37.857 1.00 90.00 372 ILE A CA 1
ATOM 2958 C C . ILE A 1 372 ? 37.229 16.646 -38.247 1.00 90.00 372 ILE A C 1
ATOM 2960 O O . ILE A 1 372 ? 38.074 17.417 -37.794 1.00 90.00 372 ILE A O 1
ATOM 2964 N N . TYR A 1 373 ? 37.527 15.669 -39.098 1.00 87.62 373 TYR A N 1
ATOM 2965 C CA . TYR A 1 373 ? 38.856 15.515 -39.683 1.00 87.62 373 TYR A CA 1
ATOM 2966 C C . TYR A 1 373 ? 38.896 16.194 -41.051 1.00 87.62 373 TYR A C 1
ATOM 2968 O O . TYR A 1 373 ? 38.073 15.879 -41.913 1.00 87.62 373 TYR A O 1
ATOM 2976 N N . LEU A 1 374 ? 39.843 17.114 -41.243 1.00 87.94 374 LEU A N 1
ATOM 2977 C CA . LEU A 1 374 ? 40.073 17.785 -42.521 1.00 87.94 374 LEU A CA 1
ATOM 2978 C C . LEU A 1 374 ? 41.274 17.187 -43.253 1.00 87.94 374 LEU A C 1
ATOM 2980 O O . LEU A 1 374 ? 42.361 17.160 -42.677 1.00 87.94 374 LEU A O 1
ATOM 2984 N N . ASP A 1 375 ? 41.073 16.808 -44.521 1.00 82.56 375 ASP A N 1
ATOM 2985 C CA . ASP A 1 375 ? 42.084 16.289 -45.472 1.00 82.56 375 ASP A CA 1
ATOM 2986 C C . ASP A 1 375 ? 42.218 17.166 -46.725 1.00 82.56 375 ASP A C 1
ATOM 2988 O O . ASP A 1 375 ? 41.205 17.725 -47.221 1.00 82.56 375 ASP A O 1
#